Protein AF-A0A914NJ10-F1 (afdb_monomer_lite)

Radius of gyration: 33.94 Å; chains: 1; bounding box: 68×75×111 Å

Structure (mmCIF, N/CA/C/O backbone):
data_AF-A0A914NJ10-F1
#
_entry.id   AF-A0A914NJ10-F1
#
loop_
_atom_site.group_PDB
_atom_site.id
_atom_site.type_symbol
_atom_site.label_atom_id
_atom_site.label_alt_id
_atom_site.label_comp_id
_atom_site.label_asym_id
_atom_site.label_entity_id
_atom_site.label_seq_id
_atom_site.pdbx_PDB_ins_code
_atom_site.Cartn_x
_atom_site.Cartn_y
_atom_site.Cartn_z
_atom_site.occupancy
_atom_site.B_iso_or_equiv
_atom_site.auth_seq_id
_atom_site.auth_comp_id
_atom_site.auth_asym_id
_atom_site.auth_atom_id
_atom_site.pdbx_PDB_model_num
ATOM 1 N N . MET A 1 1 ? -4.722 -53.231 65.448 1.00 30.89 1 MET A N 1
ATOM 2 C CA . MET A 1 1 ? -5.048 -52.216 66.480 1.00 30.89 1 MET A CA 1
ATOM 3 C C . MET A 1 1 ? -5.838 -51.086 65.817 1.00 30.89 1 MET A C 1
ATOM 5 O O . MET A 1 1 ? -5.733 -50.969 64.605 1.00 30.89 1 MET A O 1
ATOM 9 N N . PRO A 1 2 ? -6.733 -50.407 66.547 1.00 35.34 2 PRO A N 1
ATOM 10 C CA . PRO A 1 2 ? -8.176 -50.427 66.296 1.00 35.34 2 PRO A CA 1
ATOM 11 C C . PRO A 1 2 ? -8.721 -49.365 65.330 1.00 35.34 2 PRO A C 1
ATOM 13 O O . PRO A 1 2 ? -8.112 -48.339 65.055 1.00 35.34 2 PRO A O 1
ATOM 16 N N . CYS A 1 3 ? -9.932 -49.693 64.883 1.00 31.69 3 CYS A N 1
ATOM 17 C CA . CYS A 1 3 ? -10.974 -48.891 64.255 1.00 31.69 3 CYS A CA 1
ATOM 18 C C . CYS A 1 3 ? -11.274 -47.588 65.013 1.00 31.69 3 CYS A C 1
ATOM 20 O O . CYS A 1 3 ? -11.396 -47.650 66.231 1.00 31.69 3 CYS A O 1
ATOM 22 N N . PHE A 1 4 ? -11.518 -46.480 64.303 1.00 30.53 4 PHE A N 1
ATOM 23 C CA . PHE A 1 4 ? -12.521 -45.486 64.705 1.00 30.53 4 PHE A CA 1
ATOM 24 C C . PHE A 1 4 ? -13.137 -44.812 63.474 1.00 30.53 4 PHE A C 1
ATOM 26 O O . PHE A 1 4 ? -12.499 -44.051 62.752 1.00 30.53 4 PHE A O 1
ATOM 33 N N . ILE A 1 5 ? -14.412 -45.130 63.267 1.00 34.47 5 ILE A N 1
ATOM 34 C CA . ILE A 1 5 ? -15.397 -44.355 62.516 1.00 34.47 5 ILE A CA 1
ATOM 35 C C . ILE A 1 5 ? -15.787 -43.165 63.398 1.00 34.47 5 ILE A C 1
ATOM 37 O O . ILE A 1 5 ? -16.077 -43.382 64.573 1.00 34.47 5 ILE A O 1
ATOM 41 N N . TYR A 1 6 ? -15.887 -41.955 62.842 1.00 29.06 6 TYR A N 1
ATOM 42 C CA . TYR A 1 6 ? -16.732 -40.919 63.437 1.00 29.06 6 TYR A CA 1
ATOM 43 C C . TYR A 1 6 ? -17.591 -40.202 62.399 1.00 29.06 6 TYR A C 1
ATOM 45 O O . TYR A 1 6 ? -17.193 -39.950 61.264 1.00 29.06 6 TYR A O 1
ATOM 53 N N . PHE A 1 7 ? -18.817 -39.973 62.853 1.00 29.80 7 PHE A N 1
ATOM 54 C CA . PHE A 1 7 ? -20.007 -39.544 62.146 1.00 29.80 7 PHE A CA 1
ATOM 55 C C . PHE A 1 7 ? -20.020 -38.046 61.804 1.00 29.80 7 PHE A C 1
ATOM 57 O O . PHE A 1 7 ? -19.473 -37.206 62.512 1.00 29.80 7 PHE A O 1
ATOM 64 N N . ILE A 1 8 ? -20.761 -37.769 60.732 1.00 36.31 8 ILE A N 1
ATOM 65 C CA . ILE A 1 8 ? -21.326 -36.499 60.252 1.00 36.31 8 ILE A CA 1
ATOM 66 C C . ILE A 1 8 ? -21.968 -35.690 61.389 1.00 36.31 8 ILE A C 1
ATOM 68 O O . ILE A 1 8 ? -22.653 -36.297 62.203 1.00 36.31 8 ILE A O 1
ATOM 72 N N . HIS A 1 9 ? -21.900 -34.351 61.349 1.00 28.25 9 HIS A N 1
ATOM 73 C CA . HIS A 1 9 ? -23.002 -33.468 61.776 1.00 28.25 9 HIS A CA 1
ATOM 74 C C . HIS A 1 9 ? -23.087 -32.242 60.850 1.00 28.25 9 HIS A C 1
ATOM 76 O O . HIS A 1 9 ? -22.212 -31.379 60.848 1.00 28.25 9 HIS A O 1
ATOM 82 N N . PHE A 1 10 ? -24.161 -32.179 60.059 1.00 30.25 10 PHE A N 1
ATOM 83 C CA . PHE A 1 10 ? -24.642 -30.946 59.443 1.00 30.25 10 PHE A CA 1
ATOM 84 C C . PHE A 1 10 ? -25.296 -30.102 60.536 1.00 30.25 10 PHE A C 1
ATOM 86 O O . PHE A 1 10 ? -26.247 -30.554 61.171 1.00 30.25 10 PHE A O 1
ATOM 93 N N . LEU A 1 11 ? -24.822 -28.874 60.730 1.00 31.69 11 LEU A N 1
ATOM 94 C CA . LEU A 1 11 ? -25.575 -27.859 61.457 1.00 31.69 11 LEU A CA 1
ATOM 95 C C . LEU A 1 11 ? -26.261 -26.957 60.436 1.00 31.69 11 LEU A C 1
ATOM 97 O O . LEU A 1 11 ? -25.661 -26.059 59.853 1.00 31.69 11 LEU A O 1
ATOM 101 N N . ILE A 1 12 ? -27.538 -27.256 60.216 1.00 33.56 12 ILE A N 1
ATOM 102 C CA . ILE A 1 12 ? -28.516 -26.316 59.682 1.00 33.56 12 ILE A CA 1
ATOM 103 C C . ILE A 1 12 ? -28.823 -25.350 60.827 1.00 33.56 12 ILE A C 1
ATOM 105 O O . ILE A 1 12 ? -29.326 -25.782 61.863 1.00 33.56 12 ILE A O 1
ATOM 109 N N . PHE A 1 13 ? -28.547 -24.060 60.639 1.00 32.53 13 PHE A N 1
ATOM 110 C CA . PHE A 1 13 ? -29.174 -23.017 61.445 1.00 32.53 13 PHE A CA 1
ATOM 111 C C . PHE A 1 13 ? -30.137 -22.198 60.581 1.00 32.53 13 PHE A C 1
ATOM 113 O O . PHE A 1 13 ? -29.836 -21.934 59.414 1.00 32.53 13 PHE A O 1
ATOM 120 N N . PRO A 1 14 ? -31.319 -21.863 61.125 1.00 35.25 14 PRO A N 1
ATOM 121 C CA . PRO A 1 14 ? -32.436 -21.351 60.361 1.00 35.25 14 PRO A CA 1
ATOM 122 C C . PRO A 1 14 ? -32.301 -19.855 60.080 1.00 35.25 14 PRO A C 1
ATOM 124 O O . PRO A 1 14 ? -31.674 -19.098 60.818 1.00 35.25 14 PRO A O 1
ATOM 127 N N . SER A 1 15 ? -32.964 -19.460 58.999 1.00 37.03 15 SER A N 1
ATOM 128 C CA . SER A 1 15 ? -33.291 -18.094 58.611 1.00 37.03 15 SER A CA 1
ATOM 129 C C . SER A 1 15 ? -33.773 -17.242 59.789 1.00 37.03 15 SER A C 1
ATOM 131 O O . SER A 1 15 ? -34.798 -17.551 60.400 1.00 37.03 15 SER A O 1
ATOM 133 N N . LEU A 1 16 ? -33.090 -16.126 60.028 1.00 34.91 16 LEU A N 1
ATOM 134 C CA . LEU A 1 16 ? -33.608 -14.996 60.791 1.00 34.91 16 LEU A CA 1
ATOM 135 C C . LEU A 1 16 ? -33.743 -13.812 59.838 1.00 34.91 16 LEU A C 1
ATOM 137 O O . LEU A 1 16 ? -32.762 -13.246 59.362 1.00 34.91 16 LEU A O 1
ATOM 141 N N . SER A 1 17 ? -34.998 -13.498 59.533 1.00 36.09 17 SER A N 1
ATOM 142 C CA . SER A 1 17 ? -35.417 -12.251 58.917 1.00 36.09 17 SER A CA 1
ATOM 143 C C . SER A 1 17 ? -35.135 -11.099 59.876 1.00 36.09 17 SER A C 1
ATOM 145 O O . SER A 1 17 ? -35.662 -11.086 60.990 1.00 36.09 17 SER A O 1
ATOM 147 N N . TYR A 1 18 ? -34.368 -10.117 59.424 1.00 33.78 18 TYR A N 1
ATOM 148 C CA . TYR A 1 18 ? -34.355 -8.787 60.012 1.00 33.78 18 TYR A CA 1
ATOM 149 C C . TYR A 1 18 ? -34.425 -7.799 58.852 1.00 33.78 18 TYR A C 1
ATOM 151 O O . TYR A 1 18 ? -33.479 -7.662 58.079 1.00 33.78 18 TYR A O 1
ATOM 159 N N . ALA A 1 19 ? -35.602 -7.211 58.669 1.00 38.19 19 ALA A N 1
ATOM 160 C CA . ALA A 1 19 ? -35.750 -6.000 57.890 1.00 38.19 19 ALA A CA 1
ATOM 161 C C . ALA A 1 19 ? -35.601 -4.849 58.881 1.00 38.19 19 ALA A C 1
ATOM 163 O O . ALA A 1 19 ? -36.382 -4.774 59.822 1.00 38.19 19 ALA A O 1
ATOM 164 N N . ASP A 1 20 ? -34.610 -3.993 58.665 1.00 35.19 20 ASP A N 1
ATOM 165 C CA . ASP A 1 20 ? -34.704 -2.596 59.064 1.00 35.19 20 ASP A CA 1
ATOM 166 C C . ASP A 1 20 ? -33.890 -1.750 58.092 1.00 35.19 20 ASP A C 1
ATOM 168 O O . ASP A 1 20 ? -32.807 -2.121 57.632 1.00 35.19 20 ASP A O 1
ATOM 172 N N . GLU A 1 21 ? -34.518 -0.644 57.728 1.00 49.66 21 GLU A N 1
ATOM 173 C CA . GLU A 1 21 ? -34.043 0.409 56.856 1.00 49.66 21 GLU A CA 1
ATOM 174 C C . GLU A 1 21 ? -32.733 0.996 57.386 1.00 49.66 21 GLU A C 1
ATOM 176 O O . GLU A 1 21 ? -32.711 1.467 58.508 1.00 49.66 21 GLU A O 1
ATOM 181 N N . GLU A 1 22 ? -31.666 0.984 56.584 1.00 43.88 22 GLU A N 1
ATOM 182 C CA . GLU A 1 22 ? -30.647 2.042 56.456 1.00 43.88 22 GLU A CA 1
ATOM 183 C C . GLU A 1 22 ? -29.617 1.567 55.418 1.00 43.88 22 GLU A C 1
ATOM 185 O O . GLU A 1 22 ? -28.781 0.699 55.663 1.00 43.88 22 GLU A O 1
ATOM 190 N N . GLY A 1 23 ? -29.698 2.099 54.198 1.00 38.56 23 GLY A N 1
ATOM 191 C CA . GLY A 1 23 ? -28.784 1.701 53.125 1.00 38.56 23 GLY A CA 1
ATOM 192 C C . GLY A 1 23 ? -28.956 2.481 51.831 1.00 38.56 23 GLY A C 1
ATOM 193 O O . GLY A 1 23 ? -28.669 1.975 50.750 1.00 38.56 23 GLY A O 1
ATOM 194 N N . LEU A 1 24 ? -29.424 3.726 51.917 1.00 36.84 24 LEU A N 1
ATOM 195 C CA . LEU A 1 24 ? -29.560 4.638 50.783 1.00 36.84 24 LEU A CA 1
ATOM 196 C C . LEU A 1 24 ? -28.197 5.248 50.399 1.00 36.84 24 LEU A C 1
ATOM 198 O O . LEU A 1 24 ? -28.097 6.447 50.203 1.00 36.84 24 LEU A O 1
ATOM 202 N N . LEU A 1 25 ? -27.133 4.437 50.331 1.00 39.34 25 LEU A N 1
ATOM 203 C CA . LEU A 1 25 ? -25.763 4.856 49.995 1.00 39.34 25 LEU A CA 1
ATOM 204 C C . LEU A 1 25 ? -24.921 3.675 49.457 1.00 39.34 25 LEU A C 1
ATOM 206 O O . LEU A 1 25 ? -23.799 3.442 49.876 1.00 39.34 25 LEU A O 1
ATOM 210 N N . THR A 1 26 ? -25.445 2.904 48.503 1.00 37.22 26 THR A N 1
ATOM 211 C CA . THR A 1 26 ? -24.628 2.045 47.607 1.00 37.22 26 THR A CA 1
ATOM 212 C C . THR A 1 26 ? -25.328 1.870 46.255 1.00 37.22 26 THR A C 1
ATOM 214 O O . THR A 1 26 ? -25.521 0.780 45.733 1.00 37.22 26 THR A O 1
ATOM 217 N N . ARG A 1 27 ? -25.720 2.993 45.643 1.00 38.97 27 ARG A N 1
ATOM 218 C CA . ARG A 1 27 ? -26.084 3.064 44.217 1.00 38.97 27 ARG A CA 1
ATOM 219 C C . ARG A 1 27 ? -24.981 3.755 43.408 1.00 38.97 27 ARG A C 1
ATOM 221 O O . ARG A 1 27 ? -25.258 4.545 42.516 1.00 38.97 27 ARG A O 1
ATOM 228 N N . GLN A 1 28 ? -23.720 3.485 43.740 1.00 36.34 28 GLN A N 1
ATOM 229 C CA . GLN A 1 28 ? -22.591 3.859 42.893 1.00 36.34 28 GLN A CA 1
ATOM 230 C C . GLN A 1 28 ? -22.060 2.616 42.174 1.00 36.34 28 GLN A C 1
ATOM 232 O O . GLN A 1 28 ? -21.401 1.767 42.758 1.00 36.34 28 GLN A O 1
ATOM 237 N N . ASN A 1 29 ? -22.378 2.554 40.879 1.00 42.56 29 ASN A N 1
ATOM 238 C CA . ASN A 1 29 ? -21.536 1.988 39.825 1.00 42.56 29 ASN A CA 1
ATOM 239 C C . ASN A 1 29 ? -21.103 0.517 39.930 1.00 42.56 29 ASN A C 1
ATOM 241 O O . ASN A 1 29 ? -19.962 0.191 39.634 1.00 42.56 29 ASN A O 1
ATOM 245 N N . TYR A 1 30 ? -22.047 -0.393 40.155 1.00 41.91 30 TYR A N 1
ATOM 246 C CA . TYR A 1 30 ? -22.036 -1.637 39.378 1.00 41.91 30 TYR A CA 1
ATOM 247 C C . TYR A 1 30 ? -22.939 -1.436 38.156 1.00 41.91 30 TYR A C 1
ATOM 249 O O . TYR A 1 30 ? -24.004 -2.037 38.030 1.00 41.91 30 TYR A O 1
ATOM 257 N N . GLN A 1 31 ? -22.535 -0.546 37.239 1.00 47.78 31 GLN A N 1
ATOM 258 C CA . GLN A 1 31 ? -22.905 -0.776 35.846 1.00 47.78 31 GLN A CA 1
ATOM 259 C C . GLN A 1 31 ? -22.221 -2.095 35.504 1.00 47.78 31 GLN A C 1
ATOM 261 O O . GLN A 1 31 ? -21.006 -2.137 35.349 1.00 47.78 31 GLN A O 1
ATOM 266 N N . THR A 1 32 ? -22.980 -3.188 35.465 1.00 48.84 32 THR A N 1
ATOM 267 C CA . THR A 1 32 ? -22.589 -4.371 34.701 1.00 48.84 32 THR A CA 1
ATOM 268 C C . THR A 1 32 ? -22.143 -3.862 33.339 1.00 48.84 32 THR A C 1
ATOM 270 O O . THR A 1 32 ? -22.994 -3.420 32.563 1.00 48.84 32 THR A O 1
ATOM 273 N N . GLU A 1 33 ? -20.829 -3.817 33.101 1.00 62.03 33 GLU A N 1
ATOM 274 C CA . GLU A 1 33 ? -20.250 -3.460 31.810 1.00 62.03 33 GLU A CA 1
ATOM 275 C C . GLU A 1 33 ? -20.902 -4.376 30.781 1.00 62.03 33 GLU A C 1
ATOM 277 O O . GLU A 1 33 ? -20.654 -5.586 30.749 1.00 62.03 33 GLU A O 1
ATOM 282 N N . ARG A 1 34 ? -21.850 -3.811 30.027 1.00 80.75 34 ARG A N 1
ATOM 283 C CA . ARG A 1 34 ? -22.609 -4.557 29.030 1.00 80.75 34 ARG A CA 1
ATOM 284 C C . ARG A 1 34 ? -21.617 -5.053 27.989 1.00 80.75 34 ARG A C 1
ATOM 286 O O . ARG A 1 34 ? -20.732 -4.299 27.576 1.00 80.75 34 ARG A O 1
ATOM 293 N N . VAL A 1 35 ? -21.761 -6.323 27.618 1.00 89.81 35 VAL A N 1
ATOM 294 C CA . VAL A 1 35 ? -20.955 -6.945 26.564 1.00 89.81 35 VAL A CA 1
ATOM 295 C C . VAL A 1 35 ? -21.137 -6.132 25.291 1.00 89.81 35 VAL A C 1
ATOM 297 O O . VAL A 1 35 ? -22.255 -5.715 24.987 1.00 89.81 35 VAL A O 1
ATOM 300 N N . CYS A 1 36 ? -20.027 -5.862 24.610 1.00 93.62 36 CYS A N 1
ATOM 301 C CA . CYS A 1 36 ? -20.070 -5.142 23.356 1.00 93.62 36 CYS A CA 1
ATOM 302 C C . CYS A 1 36 ? -20.286 -6.117 22.206 1.00 93.62 36 CYS A C 1
ATOM 304 O O . CYS A 1 36 ? -19.653 -7.173 22.174 1.00 93.62 36 CYS A O 1
ATOM 306 N N . HIS A 1 37 ? -21.129 -5.722 21.265 1.00 93.88 37 HIS A N 1
ATOM 307 C CA . HIS A 1 37 ? -21.388 -6.426 20.021 1.00 93.88 37 HIS A CA 1
ATOM 308 C C . HIS A 1 37 ? -20.992 -5.539 18.847 1.00 93.88 37 HIS A C 1
ATOM 310 O O . HIS A 1 37 ? -21.192 -4.325 18.875 1.00 93.88 37 HIS A O 1
ATOM 316 N N . PHE A 1 38 ? -20.404 -6.155 17.829 1.00 94.69 38 PHE A N 1
ATOM 317 C CA . PHE A 1 38 ? -19.956 -5.498 16.604 1.00 94.69 38 PHE A CA 1
ATOM 318 C C . PHE A 1 38 ? -20.675 -6.196 15.445 1.00 94.69 38 PHE A C 1
ATOM 320 O O . PHE A 1 38 ? -20.114 -7.149 14.893 1.00 94.69 38 PHE A O 1
ATOM 327 N N . PRO A 1 39 ? -21.921 -5.790 15.131 1.00 92.25 39 PRO A N 1
ATOM 328 C CA . PRO A 1 39 ? -22.836 -6.555 14.286 1.00 92.25 39 PRO A CA 1
ATOM 329 C C . PRO A 1 39 ? -22.224 -6.964 12.947 1.00 92.25 39 PRO A C 1
ATOM 331 O O . PRO A 1 39 ? -22.279 -8.133 12.575 1.00 92.25 39 PRO A O 1
ATOM 334 N N . GLU A 1 40 ? -21.549 -6.039 12.258 1.00 90.75 40 GLU A N 1
ATOM 335 C CA . GLU A 1 40 ? -20.965 -6.351 10.951 1.00 90.75 40 GLU A CA 1
ATOM 336 C C . GLU A 1 40 ? -19.769 -7.321 11.052 1.00 90.75 40 GLU A C 1
ATOM 338 O O . GLU A 1 40 ? -19.532 -8.107 10.134 1.00 90.75 40 GLU A O 1
ATOM 343 N N . SER A 1 41 ? -19.048 -7.331 12.181 1.00 89.62 41 SER A N 1
ATOM 344 C CA . SER A 1 41 ? -17.929 -8.261 12.407 1.00 89.62 41 SER A CA 1
ATOM 345 C C . SER A 1 41 ? -18.376 -9.687 12.746 1.00 89.62 41 SER A C 1
ATOM 347 O O . SER A 1 41 ? -17.627 -10.637 12.509 1.00 89.62 41 SER A O 1
ATOM 349 N N . GLU A 1 42 ? -19.585 -9.838 13.305 1.00 86.38 42 GLU A N 1
ATOM 350 C CA . GLU A 1 42 ? -20.177 -11.140 13.630 1.00 86.38 42 GLU A CA 1
ATOM 351 C C . GLU A 1 42 ? -20.599 -11.886 12.356 1.00 86.38 42 GLU A C 1
ATOM 353 O O . GLU A 1 42 ? -20.486 -13.110 12.294 1.00 86.38 42 GLU A O 1
ATOM 358 N N . GLU A 1 43 ? -21.018 -11.155 11.317 1.00 88.06 43 GLU A N 1
ATOM 359 C CA . GLU A 1 43 ? -21.280 -11.726 9.993 1.00 88.06 43 GLU A CA 1
ATOM 360 C C . GLU A 1 43 ? -19.982 -12.082 9.262 1.00 88.06 43 GLU A C 1
ATOM 362 O O . GLU A 1 43 ? -19.865 -13.152 8.654 1.00 88.06 43 GLU A O 1
ATOM 367 N N . ARG A 1 44 ? -18.991 -11.182 9.310 1.00 87.06 44 ARG A N 1
ATOM 368 C CA . ARG A 1 44 ? -17.692 -11.380 8.670 1.00 87.06 44 ARG A CA 1
ATOM 369 C C . ARG A 1 44 ? -16.595 -10.597 9.397 1.00 87.06 44 ARG A C 1
ATOM 371 O O . ARG A 1 44 ? -16.713 -9.382 9.519 1.00 87.06 44 ARG A O 1
ATOM 378 N N . PRO A 1 45 ? -15.457 -11.229 9.745 1.00 88.00 45 PRO A N 1
ATOM 379 C CA . PRO A 1 45 ? -14.316 -10.508 10.298 1.00 88.00 45 PRO A CA 1
ATOM 380 C C . PRO A 1 45 ? -13.879 -9.360 9.384 1.00 88.00 45 PRO A C 1
ATOM 382 O O . PRO A 1 45 ? -13.738 -9.551 8.170 1.00 88.00 45 PRO A O 1
ATOM 385 N N . PHE A 1 46 ? -13.616 -8.185 9.959 1.00 92.88 46 PHE A N 1
ATOM 386 C CA . PHE A 1 46 ? -13.111 -7.067 9.173 1.00 92.88 46 PHE A CA 1
ATOM 387 C C . PHE A 1 46 ? -11.707 -7.387 8.660 1.00 92.88 46 PHE A C 1
ATOM 389 O O . PHE A 1 46 ? -10.768 -7.609 9.432 1.00 92.88 46 PHE A O 1
ATOM 396 N N . PHE A 1 47 ? -11.577 -7.396 7.338 1.00 94.31 47 PHE A N 1
ATOM 397 C CA . PHE A 1 47 ? -10.317 -7.553 6.632 1.00 94.31 47 PHE A CA 1
ATOM 398 C C . PHE A 1 47 ? -10.277 -6.539 5.494 1.00 94.31 47 PHE A C 1
ATOM 400 O O . PHE A 1 47 ? -11.138 -6.586 4.612 1.00 94.31 47 PHE A O 1
ATOM 407 N N . ILE A 1 48 ? -9.306 -5.629 5.522 1.00 92.88 48 ILE A N 1
ATOM 408 C CA . ILE A 1 48 ? -9.179 -4.557 4.528 1.00 92.88 48 ILE A CA 1
ATOM 409 C C . ILE A 1 48 ? -7.766 -4.508 3.957 1.00 92.88 48 ILE A C 1
ATOM 411 O O . ILE A 1 48 ? -6.792 -4.698 4.686 1.00 92.88 48 ILE A O 1
ATOM 415 N N . ASP A 1 49 ? -7.673 -4.192 2.670 1.00 92.25 49 ASP A N 1
ATOM 416 C CA . ASP A 1 49 ? -6.415 -3.919 1.982 1.00 92.25 49 ASP A CA 1
ATOM 417 C C . ASP A 1 49 ? -6.258 -2.416 1.808 1.00 92.25 49 ASP A C 1
ATOM 419 O O . ASP A 1 49 ? -7.175 -1.750 1.321 1.00 92.25 49 ASP A O 1
ATOM 423 N N . ILE A 1 50 ? -5.095 -1.884 2.176 1.00 91.00 50 ILE A N 1
ATOM 424 C CA . ILE A 1 50 ? -4.787 -0.467 1.994 1.00 91.00 50 ILE A CA 1
ATOM 425 C C . ILE A 1 50 ? -3.358 -0.265 1.485 1.00 91.00 50 ILE A C 1
ATOM 427 O O . ILE A 1 50 ? -2.454 -1.033 1.835 1.00 91.00 50 ILE A O 1
ATOM 431 N N . PRO A 1 51 ? -3.125 0.773 0.664 1.00 87.75 51 PRO A N 1
ATOM 432 C CA . PRO A 1 51 ? -1.777 1.130 0.256 1.00 87.75 51 PRO A CA 1
ATOM 433 C C . PRO A 1 51 ? -0.978 1.662 1.450 1.00 87.75 51 PRO A C 1
ATOM 435 O O . PRO A 1 51 ? -1.519 2.332 2.328 1.00 87.75 51 PRO A O 1
ATOM 438 N N . SER A 1 52 ? 0.326 1.390 1.455 1.00 86.75 52 SER A N 1
ATOM 439 C CA . SER A 1 52 ? 1.306 2.022 2.341 1.00 86.75 52 SER A CA 1
ATOM 440 C C . SER A 1 52 ? 1.223 3.542 2.212 1.00 86.75 52 SER A C 1
ATOM 442 O O . SER A 1 52 ? 1.198 4.061 1.105 1.00 86.75 52 SER A O 1
ATOM 444 N N . GLY A 1 53 ? 1.181 4.268 3.326 1.00 85.25 53 GLY A N 1
ATOM 445 C CA . GLY A 1 53 ? 1.108 5.729 3.333 1.00 85.25 53 GLY A CA 1
ATOM 446 C C . GLY A 1 53 ? -0.188 6.310 2.770 1.00 85.25 53 GLY A C 1
ATOM 447 O O . GLY A 1 53 ? -0.103 7.208 1.929 1.00 85.25 53 GLY A O 1
ATOM 448 N N . PRO A 1 54 ? -1.374 5.860 3.228 1.00 86.56 54 PRO A N 1
ATOM 449 C CA . PRO A 1 54 ? -2.619 6.503 2.837 1.00 86.56 54 PRO A CA 1
ATOM 450 C C . PRO A 1 54 ? -2.606 7.975 3.285 1.00 86.56 54 PRO A C 1
ATOM 452 O O . PRO A 1 54 ? -1.931 8.308 4.270 1.00 86.56 54 PRO A O 1
ATOM 455 N N . PRO A 1 55 ? -3.364 8.868 2.621 1.00 84.62 55 PRO A N 1
ATOM 456 C CA . PRO A 1 55 ? -3.503 10.246 3.072 1.00 84.62 55 PRO A CA 1
ATOM 457 C C . PRO A 1 55 ? -3.878 10.319 4.562 1.00 84.62 55 PRO A C 1
ATOM 459 O O . PRO A 1 55 ? -4.611 9.446 5.051 1.00 84.62 55 PRO A O 1
ATOM 462 N N . PRO A 1 56 ? -3.417 11.340 5.301 1.00 84.44 56 PRO A N 1
ATOM 463 C CA . PRO A 1 56 ? -3.838 11.553 6.680 1.00 84.44 56 PRO A CA 1
ATOM 464 C C . PRO A 1 56 ? -5.360 11.576 6.802 1.00 84.44 56 PRO A C 1
ATOM 466 O O . PRO A 1 56 ? -6.037 12.132 5.936 1.00 84.44 56 PRO A O 1
ATOM 469 N N . ARG A 1 57 ? -5.896 11.009 7.890 1.00 86.44 57 ARG A N 1
ATOM 470 C CA . ARG A 1 57 ? -7.344 10.962 8.167 1.00 86.44 57 ARG A CA 1
ATOM 471 C C . ARG A 1 57 ? -8.149 10.158 7.139 1.00 86.44 57 ARG A C 1
ATOM 473 O O . ARG A 1 57 ? -9.363 10.330 7.049 1.00 86.44 57 ARG A O 1
ATOM 480 N N . SER A 1 58 ? -7.509 9.251 6.400 1.00 89.81 58 SER A N 1
ATOM 481 C CA . SER A 1 58 ? -8.228 8.300 5.549 1.00 89.81 58 SER A CA 1
ATOM 482 C C . SER A 1 58 ? -9.063 7.368 6.419 1.00 89.81 58 SER A C 1
ATOM 484 O O . SER A 1 58 ? -8.530 6.740 7.334 1.00 89.81 58 SER A O 1
ATOM 486 N N . ILE A 1 59 ? -10.362 7.275 6.136 1.00 92.50 59 ILE A N 1
ATOM 487 C CA . ILE A 1 59 ? -11.272 6.356 6.826 1.00 92.50 59 ILE A CA 1
ATOM 488 C C . ILE A 1 59 ? -10.958 4.936 6.351 1.00 92.50 59 ILE A C 1
ATOM 490 O O . ILE A 1 59 ? -11.047 4.642 5.162 1.00 92.50 59 ILE A O 1
ATOM 494 N N . LEU A 1 60 ? -10.573 4.073 7.286 1.00 92.50 60 LEU A N 1
ATOM 495 C CA . LEU A 1 60 ? -10.231 2.672 7.039 1.00 92.50 60 LEU A CA 1
ATOM 496 C C . LEU A 1 60 ? -11.407 1.741 7.349 1.00 92.50 60 LEU A C 1
ATOM 498 O O . LEU A 1 60 ? -11.575 0.714 6.700 1.00 92.50 60 LEU A O 1
ATOM 502 N N . LEU A 1 61 ? -12.211 2.102 8.349 1.00 94.31 61 LEU A N 1
ATOM 503 C CA . LEU A 1 61 ? -13.407 1.373 8.756 1.00 94.31 61 LEU A CA 1
ATOM 504 C C . LEU A 1 61 ? -14.464 2.366 9.241 1.00 94.31 61 LEU A C 1
ATOM 506 O O . LEU A 1 61 ? -14.141 3.291 9.986 1.00 94.31 61 LEU A O 1
ATOM 510 N N . ASP A 1 62 ? -15.710 2.137 8.841 1.00 95.12 62 ASP A N 1
ATOM 511 C CA . ASP A 1 62 ? -16.905 2.829 9.324 1.00 95.12 62 ASP A CA 1
ATOM 512 C C . ASP A 1 62 ? -17.952 1.765 9.661 1.00 95.12 62 ASP A C 1
ATOM 514 O O . ASP A 1 62 ? -18.350 1.001 8.784 1.00 95.12 62 ASP A O 1
ATOM 518 N N . THR A 1 63 ? -18.310 1.646 10.939 1.00 94.81 63 THR A N 1
ATOM 519 C CA . THR A 1 63 ? -19.137 0.540 11.443 1.00 94.81 63 THR A CA 1
ATOM 520 C C . THR A 1 63 ? -19.795 0.923 12.770 1.00 94.81 63 THR A C 1
ATOM 522 O O . THR A 1 63 ? -19.553 2.016 13.296 1.00 94.81 63 THR A O 1
ATOM 525 N N . VAL A 1 64 ? -20.630 0.049 13.341 1.00 95.75 64 VAL A N 1
ATOM 526 C CA . VAL A 1 64 ? -21.311 0.310 14.618 1.00 95.75 64 VAL A CA 1
ATOM 527 C C . VAL A 1 64 ? -20.857 -0.618 15.748 1.00 95.75 64 VAL A C 1
ATOM 529 O O . VAL A 1 64 ? -20.370 -1.726 15.535 1.00 95.75 64 VAL A O 1
ATOM 532 N N . VAL A 1 65 ? -21.013 -0.145 16.985 1.00 95.44 65 VAL A N 1
ATOM 533 C CA . VAL A 1 65 ? -20.876 -0.940 18.208 1.00 95.44 65 VAL A CA 1
ATOM 534 C C . VAL A 1 65 ? -22.149 -0.831 19.040 1.00 95.44 65 VAL A C 1
ATOM 536 O O . VAL A 1 65 ? -22.703 0.256 19.227 1.00 95.44 65 VAL A O 1
ATOM 539 N N . GLU A 1 66 ? -22.588 -1.960 19.582 1.00 94.62 66 GLU A N 1
ATOM 540 C CA . GLU A 1 66 ? -23.686 -2.039 20.536 1.00 94.62 66 GLU A CA 1
ATOM 541 C C . GLU A 1 66 ? -23.159 -2.416 21.929 1.00 94.62 66 GLU A C 1
ATOM 543 O O . GLU A 1 66 ? -22.294 -3.281 22.038 1.00 94.62 66 GLU A O 1
ATOM 548 N N . PRO A 1 67 ? -23.665 -1.810 23.016 1.00 94.06 67 PRO A N 1
ATOM 549 C CA . PRO A 1 67 ? -24.637 -0.721 23.016 1.00 94.06 67 PRO A CA 1
ATOM 550 C C . PRO A 1 67 ? -24.005 0.616 22.560 1.00 94.06 67 PRO A C 1
ATOM 552 O O . PRO A 1 67 ? -22.793 0.806 22.688 1.00 94.06 67 PRO A O 1
ATOM 555 N N . PRO A 1 68 ? -24.803 1.579 22.059 1.00 93.81 68 PRO A N 1
ATOM 556 C CA . PRO A 1 68 ? -24.283 2.811 21.461 1.00 93.81 68 PRO A CA 1
ATOM 557 C C . PRO A 1 68 ? -23.563 3.727 22.455 1.00 93.81 68 PRO A C 1
ATOM 559 O O . PRO A 1 68 ? -22.801 4.602 22.052 1.00 93.81 68 PRO A O 1
ATOM 562 N N . ASP A 1 69 ? -23.751 3.536 23.760 1.00 92.62 69 ASP A N 1
ATOM 563 C CA . ASP A 1 69 ? -23.066 4.245 24.840 1.00 92.62 69 ASP A CA 1
ATOM 564 C C . ASP A 1 69 ? -21.744 3.580 25.271 1.00 92.62 69 ASP A C 1
ATOM 566 O O . ASP A 1 69 ? -21.047 4.118 26.130 1.00 92.62 69 ASP A O 1
ATOM 570 N N . ALA A 1 70 ? -21.335 2.473 24.638 1.00 93.62 70 ALA A N 1
ATOM 571 C CA . ALA A 1 70 ? -20.117 1.752 24.997 1.00 93.62 70 ALA A CA 1
ATOM 572 C C . ALA A 1 70 ? -18.849 2.623 24.923 1.00 93.62 70 ALA A C 1
ATOM 574 O O . ALA A 1 70 ? -18.673 3.432 24.009 1.00 93.62 70 ALA A O 1
ATOM 575 N N . LYS A 1 71 ? -17.932 2.461 25.877 1.00 94.25 71 LYS A N 1
ATOM 576 C CA . LYS A 1 71 ? -16.623 3.129 25.855 1.00 94.25 71 LYS A CA 1
ATOM 577 C C . LYS A 1 71 ? -15.685 2.335 24.962 1.00 94.25 71 LYS A C 1
ATOM 579 O O . LYS A 1 71 ? -15.402 1.188 25.295 1.00 94.25 71 LYS A O 1
ATOM 584 N N . LEU A 1 72 ? -15.227 2.940 23.868 1.00 94.50 72 LEU A N 1
ATOM 585 C CA . LEU A 1 72 ? -14.409 2.289 22.849 1.00 94.50 72 LEU A CA 1
ATOM 586 C C . LEU A 1 72 ? -13.073 3.018 22.686 1.00 94.50 72 LEU A C 1
ATOM 588 O O . LEU A 1 72 ? -13.051 4.235 22.521 1.00 94.50 72 LEU A O 1
ATOM 592 N N . GLU A 1 73 ? -11.978 2.269 22.706 1.00 94.25 73 GLU A N 1
ATOM 593 C CA . GLU A 1 73 ? -10.627 2.770 22.443 1.00 94.25 73 GLU A CA 1
ATOM 594 C C . GLU A 1 73 ? -9.771 1.684 21.782 1.00 94.25 73 GLU A C 1
ATOM 596 O O . GLU A 1 73 ? -10.042 0.487 21.916 1.00 94.25 73 GLU A O 1
ATOM 601 N N . ILE A 1 74 ? -8.720 2.085 21.066 1.00 93.88 74 ILE A N 1
ATOM 602 C CA . ILE A 1 74 ? -7.738 1.132 20.541 1.00 93.88 74 ILE A CA 1
ATOM 603 C C . ILE A 1 74 ? -6.906 0.633 21.722 1.00 93.88 74 ILE A C 1
ATOM 605 O O . ILE A 1 74 ? -6.285 1.416 22.433 1.00 93.88 74 ILE A O 1
ATOM 609 N N . ALA A 1 75 ? -6.907 -0.680 21.945 1.00 93.44 75 ALA A N 1
ATOM 610 C CA . ALA A 1 75 ? -6.142 -1.291 23.024 1.00 93.44 75 ALA A CA 1
ATOM 611 C C . ALA A 1 75 ? -4.732 -1.671 22.576 1.00 93.44 75 ALA A C 1
ATOM 613 O O . ALA A 1 75 ? -3.789 -1.581 23.359 1.00 93.44 75 ALA A O 1
ATOM 614 N N . ASN A 1 76 ? -4.613 -2.185 21.349 1.00 91.44 76 ASN A N 1
ATOM 615 C CA . ASN A 1 76 ? -3.344 -2.599 20.773 1.00 91.44 76 ASN A CA 1
ATOM 616 C C . ASN A 1 76 ? -3.443 -2.703 19.247 1.00 91.44 76 ASN A C 1
ATOM 618 O O . ASN A 1 76 ? -4.461 -3.148 18.715 1.00 91.44 76 ASN A O 1
ATOM 622 N N . VAL A 1 77 ? -2.347 -2.380 18.571 1.00 93.00 77 VAL A N 1
ATOM 623 C CA . VAL A 1 77 ? -2.119 -2.649 17.151 1.00 93.00 77 VAL A CA 1
ATOM 624 C C . VAL A 1 77 ? -0.845 -3.471 17.063 1.00 93.00 77 VAL A C 1
ATOM 626 O O . VAL A 1 77 ? 0.202 -3.001 17.489 1.00 93.00 77 VAL A O 1
ATOM 629 N N . ARG A 1 78 ? -0.921 -4.696 16.544 1.00 94.19 78 ARG A N 1
ATOM 630 C CA . ARG A 1 78 ? 0.251 -5.571 16.369 1.00 94.19 78 ARG A CA 1
ATOM 631 C C . ARG A 1 78 ? 0.532 -5.784 14.897 1.00 94.19 78 ARG A C 1
ATOM 633 O O . ARG A 1 78 ? -0.410 -5.916 14.129 1.00 94.19 78 ARG A O 1
ATOM 640 N N . SER A 1 79 ? 1.799 -5.900 14.527 1.00 94.88 79 SER A N 1
ATOM 641 C CA . SER A 1 79 ? 2.210 -6.297 13.181 1.00 94.88 79 SER A CA 1
ATOM 642 C C . SER A 1 79 ? 2.822 -7.697 13.190 1.00 94.88 79 SER A C 1
ATOM 644 O O . SER A 1 79 ? 3.343 -8.153 14.208 1.00 94.88 79 SER A O 1
ATOM 646 N N . ASN A 1 80 ? 2.762 -8.385 12.051 1.00 94.44 80 ASN A N 1
ATOM 647 C CA . ASN A 1 80 ? 3.499 -9.625 11.823 1.00 94.44 80 ASN A CA 1
ATOM 648 C C . ASN A 1 80 ? 5.010 -9.416 11.598 1.00 94.44 80 ASN A C 1
ATOM 650 O O . ASN A 1 80 ? 5.775 -10.346 11.840 1.00 94.44 80 ASN A O 1
ATOM 654 N N . ASN A 1 81 ? 5.443 -8.250 11.107 1.00 90.62 81 ASN A N 1
ATOM 655 C CA . ASN A 1 81 ? 6.826 -8.022 10.663 1.00 90.62 81 ASN A CA 1
ATOM 656 C C . ASN A 1 81 ? 7.366 -6.593 10.883 1.00 90.62 81 ASN A C 1
ATOM 658 O O . ASN A 1 81 ? 8.495 -6.314 10.484 1.00 90.62 81 ASN A O 1
ATOM 662 N N . LEU A 1 82 ? 6.610 -5.705 11.535 1.00 90.00 82 LEU A N 1
ATOM 663 C CA . LEU A 1 82 ? 7.039 -4.351 11.905 1.00 90.00 82 LEU A CA 1
ATOM 664 C C . LEU A 1 82 ? 7.264 -4.231 13.415 1.00 90.00 82 LEU A C 1
ATOM 666 O O . LEU A 1 82 ? 6.620 -4.917 14.211 1.00 90.00 82 LEU A O 1
ATOM 670 N N . ALA A 1 83 ? 8.161 -3.327 13.808 1.00 86.75 83 ALA A N 1
ATOM 671 C CA . ALA A 1 83 ? 8.454 -3.058 15.210 1.00 86.75 83 ALA A CA 1
ATOM 672 C C . ALA A 1 83 ? 7.288 -2.317 15.892 1.00 86.75 83 ALA A C 1
ATOM 674 O O . ALA A 1 83 ? 6.682 -1.410 15.316 1.00 86.75 83 ALA A O 1
ATOM 675 N N . GLN A 1 84 ? 6.975 -2.689 17.135 1.00 83.38 84 GLN A N 1
ATOM 676 C CA . GLN A 1 84 ? 5.806 -2.176 17.858 1.00 83.38 84 GLN A CA 1
ATOM 677 C C . GLN A 1 84 ? 5.884 -0.659 18.096 1.00 83.38 84 GLN A C 1
ATOM 679 O O . GLN A 1 84 ? 4.867 0.034 18.057 1.00 83.38 84 GLN A O 1
ATOM 684 N N . GLU A 1 85 ? 7.095 -0.144 18.298 1.00 78.06 85 GLU A N 1
ATOM 685 C CA . GLU A 1 85 ? 7.391 1.272 18.522 1.00 78.06 85 GLU A CA 1
ATOM 686 C C . GLU A 1 85 ? 7.055 2.132 17.300 1.00 78.06 85 GLU A C 1
ATOM 688 O O . GLU A 1 85 ? 6.845 3.334 17.429 1.00 78.06 85 GLU A O 1
ATOM 693 N N . GLN A 1 86 ? 6.998 1.524 16.112 1.00 74.06 86 GLN A N 1
ATOM 694 C CA . GLN A 1 86 ? 6.690 2.226 14.871 1.00 74.06 86 GLN A CA 1
ATOM 695 C C . GLN A 1 86 ? 5.185 2.369 14.661 1.00 74.06 86 GLN A C 1
ATOM 697 O O . GLN A 1 86 ? 4.761 3.365 14.089 1.00 74.06 86 GLN A O 1
ATOM 702 N N . ILE A 1 87 ? 4.390 1.394 15.116 1.00 83.62 87 ILE A N 1
ATOM 703 C CA . ILE A 1 87 ? 2.993 1.226 14.683 1.00 83.62 87 ILE A CA 1
ATOM 704 C C . ILE A 1 87 ? 1.942 1.656 15.710 1.00 83.62 87 ILE A C 1
ATOM 706 O O . ILE A 1 87 ? 0.764 1.741 15.363 1.00 83.62 87 ILE A O 1
ATOM 710 N N . HIS A 1 88 ? 2.336 1.904 16.964 1.00 78.25 88 HIS A N 1
ATOM 711 C CA . HIS A 1 88 ? 1.403 2.174 18.067 1.00 78.25 88 HIS A CA 1
ATOM 712 C C . HIS A 1 88 ? 0.433 3.332 17.770 1.00 78.25 88 HIS A C 1
ATOM 714 O O . HIS A 1 88 ? -0.754 3.229 18.071 1.00 78.25 88 HIS A O 1
ATOM 720 N N . ASP A 1 89 ? 0.921 4.390 17.117 1.00 83.44 89 ASP A N 1
ATOM 721 C CA . ASP A 1 89 ? 0.162 5.629 16.895 1.00 83.44 89 ASP A CA 1
ATOM 722 C C . ASP A 1 89 ? -0.413 5.764 15.478 1.00 83.44 89 ASP A C 1
ATOM 724 O O . ASP A 1 89 ? -0.946 6.816 15.125 1.00 83.44 89 ASP A O 1
ATOM 728 N N . TRP A 1 90 ? -0.322 4.719 14.649 1.00 89.25 90 TRP A N 1
ATOM 729 C CA . TRP A 1 90 ? -0.742 4.781 13.243 1.00 89.25 90 TRP A CA 1
ATOM 730 C C . TRP A 1 90 ? -2.248 4.879 13.029 1.00 89.25 90 TRP A C 1
ATOM 732 O O . TRP A 1 90 ? -2.702 5.300 11.963 1.00 89.25 90 TRP A O 1
ATOM 742 N N . LEU A 1 91 ? -3.024 4.437 14.011 1.00 90.94 91 LEU A N 1
ATOM 743 C CA . LEU A 1 91 ? -4.468 4.331 13.917 1.00 90.94 91 LEU A CA 1
ATOM 744 C C . LEU A 1 91 ? -5.112 5.155 15.015 1.00 90.94 91 LEU A C 1
ATOM 746 O O . LEU A 1 91 ? -4.601 5.284 16.124 1.00 90.94 91 LEU A O 1
ATOM 750 N N . SER A 1 92 ? -6.264 5.715 14.697 1.00 91.56 92 SER A N 1
ATOM 751 C CA . SER A 1 92 ? -7.074 6.451 15.650 1.00 91.56 92 SER A CA 1
ATOM 752 C C . SER A 1 92 ? -8.532 6.086 15.466 1.00 91.56 92 SER A C 1
ATOM 754 O O . SER A 1 92 ? -8.964 5.708 14.376 1.00 91.56 92 SER A O 1
ATOM 756 N N . LEU A 1 93 ? -9.269 6.166 16.569 1.00 93.31 93 LEU A N 1
ATOM 757 C CA . LEU A 1 93 ? -10.666 5.786 16.642 1.00 93.31 93 LEU A CA 1
ATOM 758 C C . LEU A 1 93 ? -11.490 6.987 17.092 1.00 93.31 93 LEU A C 1
ATOM 760 O O . LEU A 1 93 ? -11.182 7.613 18.105 1.00 93.31 93 LEU A O 1
ATOM 764 N N . GLU A 1 94 ? -12.556 7.281 16.358 1.00 94.25 94 GLU A N 1
ATOM 765 C CA 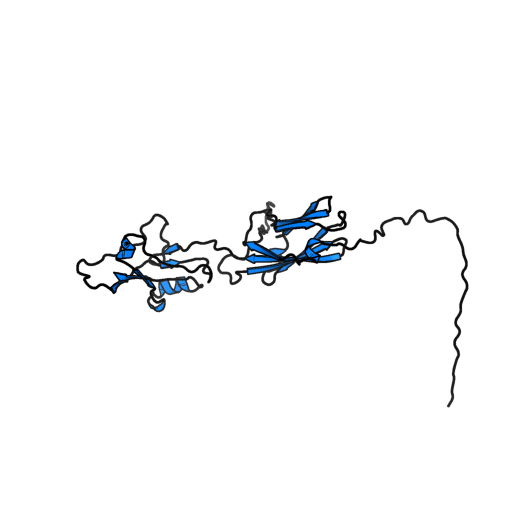. GLU A 1 94 ? -13.546 8.294 16.722 1.00 94.25 94 GLU A CA 1
ATOM 766 C C . GLU A 1 94 ? -14.915 7.634 16.844 1.00 94.25 94 GLU A C 1
ATOM 768 O O . GLU A 1 94 ? -15.418 7.050 15.887 1.00 94.25 94 GLU A O 1
ATOM 773 N N . LYS A 1 95 ? -15.533 7.734 18.022 1.00 94.44 95 LYS A N 1
ATOM 774 C CA . LYS A 1 95 ? -16.876 7.212 18.274 1.00 94.44 95 LYS A CA 1
ATOM 775 C C . LYS A 1 95 ? -17.905 8.338 18.253 1.00 94.44 95 LYS A C 1
ATOM 777 O O . LYS A 1 95 ? -17.726 9.375 18.887 1.00 94.44 95 LYS A O 1
ATOM 782 N N . ARG A 1 96 ? -19.027 8.087 17.586 1.00 94.44 96 ARG A N 1
ATOM 783 C CA . ARG A 1 96 ? -20.195 8.963 17.519 1.00 94.44 96 ARG A CA 1
ATOM 784 C C . ARG A 1 96 ? -21.264 8.549 18.544 1.00 94.44 96 ARG A C 1
ATOM 786 O O . ARG A 1 96 ? -21.303 7.395 18.977 1.00 94.44 96 ARG A O 1
ATOM 793 N N . PRO A 1 97 ? -22.165 9.469 18.943 1.00 90.88 97 PRO A N 1
ATOM 794 C CA . PRO A 1 97 ? -23.159 9.208 19.992 1.00 90.88 97 PRO A CA 1
ATOM 795 C C . PRO A 1 97 ? -24.166 8.091 19.680 1.00 90.88 97 PRO A C 1
ATOM 797 O O . PRO A 1 97 ? -24.754 7.525 20.593 1.00 90.88 97 PRO A O 1
ATOM 800 N N . ASN A 1 98 ? -24.377 7.780 18.402 1.00 92.31 98 ASN A N 1
ATOM 801 C CA . ASN A 1 98 ? -25.300 6.746 17.930 1.00 92.31 98 ASN A CA 1
ATOM 802 C C . ASN A 1 98 ? -24.692 5.330 17.925 1.00 92.31 98 ASN A C 1
ATOM 804 O O . ASN A 1 98 ? -25.329 4.416 17.419 1.00 92.31 98 ASN A O 1
ATOM 808 N N . GLY A 1 99 ? -23.472 5.146 18.440 1.00 92.56 99 GLY A N 1
ATOM 809 C CA . GLY A 1 99 ? -22.763 3.864 18.399 1.00 92.56 99 GLY A CA 1
ATOM 810 C C . GLY A 1 99 ? -21.945 3.639 17.127 1.00 92.56 99 GLY A C 1
ATOM 811 O O . GLY A 1 99 ? -21.159 2.701 17.087 1.00 92.56 99 GLY A O 1
ATOM 812 N N . GLN A 1 100 ? -22.052 4.509 16.120 1.00 96.56 100 GLN A N 1
ATOM 813 C CA . GLN A 1 100 ? -21.145 4.487 14.972 1.00 96.56 100 GLN A CA 1
ATOM 814 C C . GLN A 1 100 ? -19.729 4.851 15.426 1.00 96.56 100 GLN A C 1
ATOM 816 O O . GLN A 1 100 ? -19.553 5.748 16.252 1.00 96.56 100 GLN A O 1
ATOM 821 N N . PHE A 1 101 ? -18.710 4.205 14.876 1.00 95.38 101 PHE A N 1
ATOM 822 C CA . PHE A 1 101 ? -17.327 4.612 15.067 1.00 95.38 101 PHE A CA 1
ATOM 823 C C . PHE A 1 101 ? -16.524 4.475 13.779 1.00 95.38 101 PHE A C 1
ATOM 825 O O . PHE A 1 101 ? -16.807 3.644 12.920 1.00 95.38 101 PHE A O 1
ATOM 832 N N . LEU A 1 102 ? -15.508 5.322 13.674 1.00 95.19 102 LEU A N 1
ATOM 833 C CA . LEU A 1 102 ? -14.588 5.381 12.556 1.00 95.19 102 LEU A CA 1
ATOM 834 C C . LEU A 1 102 ? -13.201 4.980 13.032 1.00 95.19 102 LEU A C 1
ATOM 836 O O . LEU A 1 102 ? -12.733 5.471 14.062 1.00 95.19 102 LEU A O 1
ATOM 840 N N . LEU A 1 103 ? -12.530 4.143 12.251 1.00 93.62 103 LEU A N 1
ATOM 841 C CA . LEU A 1 103 ? -11.092 3.939 12.350 1.00 93.62 103 LEU A CA 1
ATOM 842 C C . LEU A 1 103 ? -10.431 4.668 11.186 1.00 93.62 103 LEU A C 1
ATOM 844 O O . LEU A 1 103 ? -10.822 4.467 10.037 1.00 93.62 103 LEU A O 1
ATOM 848 N N . PHE A 1 104 ? -9.429 5.493 11.461 1.00 92.25 104 PHE A N 1
ATOM 849 C CA . PHE A 1 104 ? -8.744 6.263 10.426 1.00 92.25 104 PHE A CA 1
ATOM 850 C C . PHE A 1 104 ? -7.227 6.242 10.591 1.00 92.25 104 PHE A C 1
ATOM 852 O O . PHE A 1 104 ? -6.706 6.036 11.692 1.00 92.25 104 PHE A O 1
ATOM 859 N N . SER A 1 105 ? -6.525 6.465 9.477 1.00 89.94 105 SER A N 1
ATOM 860 C CA . SER A 1 105 ? -5.077 6.651 9.474 1.00 89.94 105 SER A CA 1
ATOM 861 C C . SER A 1 105 ? -4.717 7.932 10.218 1.00 89.94 105 SER A C 1
ATOM 863 O O . SER A 1 105 ? -5.248 9.018 9.954 1.00 89.94 105 SER A O 1
ATOM 865 N N . ASN A 1 106 ? -3.808 7.805 11.172 1.00 82.38 106 ASN A N 1
ATOM 866 C CA . ASN A 1 106 ? -3.255 8.948 11.863 1.00 82.38 106 ASN A CA 1
ATOM 867 C C . ASN A 1 106 ? -2.058 9.501 11.084 1.00 82.38 106 ASN A C 1
ATOM 869 O O . ASN A 1 106 ? -1.377 8.778 10.357 1.00 82.38 106 ASN A O 1
ATOM 873 N N . ASP A 1 107 ? -1.825 10.794 11.247 1.00 64.62 107 ASP A N 1
ATOM 874 C CA . ASP A 1 107 ? -0.566 11.433 10.886 1.00 64.62 107 ASP A CA 1
ATOM 875 C C . ASP A 1 107 ? -0.307 12.478 11.965 1.00 64.62 107 ASP A C 1
ATOM 877 O O . ASP A 1 107 ? -0.854 13.585 11.927 1.00 64.62 107 ASP A O 1
ATOM 881 N N . ILE A 1 108 ? 0.425 12.094 13.013 1.00 55.50 108 ILE A N 1
ATOM 882 C CA . ILE A 1 108 ? 0.878 13.073 13.998 1.00 55.50 108 ILE A CA 1
ATOM 883 C C . ILE A 1 108 ? 2.197 13.634 13.481 1.00 55.50 108 ILE A C 1
ATOM 885 O O . ILE A 1 108 ? 3.261 13.046 13.671 1.00 55.50 108 ILE A O 1
ATOM 889 N N . ILE A 1 109 ? 2.132 14.813 12.864 1.00 48.09 109 ILE A N 1
ATOM 890 C CA . ILE A 1 109 ? 3.294 15.695 12.778 1.00 48.09 109 ILE A CA 1
ATOM 891 C C . ILE A 1 109 ? 3.447 16.315 14.168 1.00 48.09 109 ILE A C 1
ATOM 893 O O . ILE A 1 109 ? 2.831 17.337 14.479 1.00 48.09 109 ILE A O 1
ATOM 897 N N . SER A 1 110 ? 4.231 15.678 15.036 1.00 43.28 110 SER A N 1
ATOM 898 C CA . SER A 1 110 ? 4.563 16.216 16.356 1.00 43.28 110 SER A CA 1
ATOM 899 C C . SER A 1 110 ? 5.455 17.448 16.190 1.00 43.28 110 SER A C 1
ATOM 901 O O . SER A 1 110 ? 6.676 17.371 16.288 1.00 43.28 110 SER A O 1
ATOM 903 N N . GLN A 1 111 ? 4.859 18.615 15.937 1.00 37.50 111 GLN A N 1
ATOM 904 C CA . GLN A 1 111 ? 5.545 19.901 16.068 1.00 37.50 111 GLN A CA 1
ATOM 905 C C . GLN A 1 111 ? 5.658 20.263 17.552 1.00 37.50 111 GLN A C 1
ATOM 907 O O . GLN A 1 111 ? 5.042 21.210 18.031 1.00 37.50 111 GLN A O 1
ATOM 912 N N . THR A 1 112 ? 6.445 19.499 18.306 1.00 40.50 112 THR A N 1
ATOM 913 C CA . THR A 1 112 ? 6.925 19.944 19.614 1.00 40.50 112 THR A CA 1
ATOM 914 C C . THR A 1 112 ? 8.338 20.470 19.436 1.00 40.50 112 THR A C 1
ATOM 916 O O . THR A 1 112 ? 9.292 19.729 19.206 1.00 40.50 112 THR A O 1
ATOM 919 N N . SER A 1 113 ? 8.437 21.795 19.494 1.00 45.62 113 SER A N 1
ATOM 920 C CA . SER A 1 113 ? 9.670 22.563 19.604 1.00 45.62 113 SER A CA 1
ATOM 921 C C . SER A 1 113 ? 10.625 21.962 20.644 1.00 45.62 113 SER A C 1
ATOM 923 O O . SER A 1 113 ? 10.203 21.614 21.743 1.00 45.62 113 SER A O 1
ATOM 925 N N . SER A 1 114 ? 11.912 21.938 20.284 1.00 45.97 114 SER A N 1
ATOM 926 C CA . SER A 1 114 ? 13.093 21.546 21.070 1.00 45.97 114 SER A CA 1
ATOM 927 C C . SER A 1 114 ? 13.274 20.050 21.377 1.00 45.97 114 SER A C 1
ATOM 929 O O . SER A 1 114 ? 12.737 19.513 22.338 1.00 45.97 114 SER A O 1
ATOM 931 N N . THR A 1 115 ? 14.157 19.422 20.586 1.00 44.97 115 THR A N 1
ATOM 932 C CA . THR A 1 115 ? 14.988 18.257 20.953 1.00 44.97 115 THR A CA 1
ATOM 933 C C . THR A 1 115 ? 14.252 17.046 21.522 1.00 44.97 115 THR A C 1
ATOM 935 O O . THR A 1 115 ? 14.372 16.725 22.697 1.00 44.97 115 THR A O 1
ATOM 938 N N . THR A 1 116 ? 13.550 16.318 20.660 1.00 35.56 116 THR A N 1
ATOM 939 C CA . THR A 1 116 ? 13.526 14.845 20.606 1.00 35.56 116 THR A CA 1
ATOM 940 C C . THR A 1 116 ? 12.842 14.454 19.298 1.00 35.56 116 THR A C 1
ATOM 942 O O . THR A 1 116 ? 11.980 15.164 18.792 1.00 35.56 116 THR A O 1
ATOM 945 N N . THR A 1 117 ? 13.337 13.397 18.674 1.00 37.62 117 THR A N 1
ATOM 946 C CA . THR A 1 117 ? 13.022 12.915 17.327 1.00 37.62 117 THR A CA 1
ATOM 947 C C . THR A 1 117 ? 11.511 12.888 17.055 1.00 37.62 117 THR A C 1
ATOM 949 O O . THR A 1 117 ? 10.793 12.092 17.651 1.00 37.62 117 THR A O 1
ATOM 952 N N . SER A 1 118 ? 11.033 13.748 16.146 1.00 37.59 118 SER A N 1
ATOM 953 C CA . SER A 1 118 ? 9.674 13.689 15.589 1.00 37.59 118 SER A CA 1
ATOM 954 C C . SER A 1 118 ? 9.476 12.324 14.935 1.00 37.59 118 SER A C 1
ATOM 956 O O . SER A 1 118 ? 9.979 12.082 13.837 1.00 37.59 118 SER A O 1
ATOM 958 N N . VAL A 1 119 ? 8.788 11.409 15.615 1.00 49.44 119 VAL A N 1
ATOM 959 C CA . VAL A 1 119 ? 8.336 10.161 15.003 1.00 49.44 119 VAL A CA 1
ATOM 960 C C . VAL A 1 119 ? 7.161 10.534 14.111 1.00 49.44 119 VAL A C 1
ATOM 962 O O . VAL A 1 119 ? 6.060 10.779 14.594 1.00 49.44 119 VAL A O 1
ATOM 965 N N . ASN A 1 120 ? 7.416 10.629 12.807 1.00 53.56 120 ASN A N 1
ATOM 966 C CA . ASN A 1 120 ? 6.363 10.732 11.805 1.00 53.56 120 ASN A CA 1
ATOM 967 C C . ASN A 1 120 ? 5.537 9.437 11.883 1.00 53.56 120 ASN A C 1
ATOM 969 O O . ASN A 1 120 ? 5.926 8.416 11.317 1.00 53.56 120 ASN A O 1
ATOM 973 N N . SER A 1 121 ? 4.436 9.452 12.636 1.00 61.19 121 SER A N 1
ATOM 974 C CA . SER A 1 121 ? 3.537 8.304 12.801 1.00 61.19 121 SER A CA 1
ATOM 975 C C . SER A 1 121 ? 2.608 8.207 11.592 1.00 61.19 121 SER A C 1
ATOM 977 O O . SER A 1 121 ? 1.414 8.461 11.668 1.00 61.19 121 SER A O 1
ATOM 979 N N . SER A 1 122 ? 3.184 7.864 10.443 1.00 72.94 122 SER A N 1
ATOM 980 C CA . SER A 1 122 ? 2.440 7.601 9.217 1.00 72.94 122 SER A CA 1
ATOM 981 C C . SER A 1 122 ? 2.375 6.097 8.998 1.00 72.94 122 SER A C 1
ATOM 983 O O . SER A 1 122 ? 3.385 5.414 9.161 1.00 72.94 122 SER A O 1
ATOM 985 N N . LEU A 1 123 ? 1.200 5.594 8.617 1.00 86.12 123 LEU A N 1
ATOM 986 C CA . LEU A 1 123 ? 0.932 4.182 8.346 1.00 86.12 123 LEU A CA 1
ATOM 987 C C . LEU A 1 123 ? 1.650 3.725 7.057 1.00 86.12 123 LEU A C 1
ATOM 989 O O . LEU A 1 123 ? 1.033 3.497 6.019 1.00 86.12 123 LEU A O 1
ATOM 993 N N . LYS A 1 124 ? 2.984 3.673 7.117 1.00 86.56 124 LYS A N 1
ATOM 994 C CA . LYS A 1 124 ? 3.915 3.456 6.007 1.00 86.56 124 LYS A CA 1
ATOM 995 C C . LYS A 1 124 ? 4.820 2.270 6.299 1.00 86.56 124 LYS A C 1
ATOM 997 O O . LYS A 1 124 ? 5.427 2.177 7.363 1.00 86.56 124 LYS A O 1
ATOM 1002 N N . LEU A 1 125 ? 4.949 1.394 5.311 1.00 86.56 125 LEU A N 1
ATOM 1003 C CA . LEU A 1 125 ? 5.988 0.373 5.290 1.00 86.56 125 LEU A CA 1
ATOM 1004 C C . LEU A 1 125 ? 7.375 1.027 5.161 1.00 86.56 125 LEU A C 1
ATOM 1006 O O . LEU A 1 125 ? 7.477 2.141 4.635 1.00 86.56 125 LEU A O 1
ATOM 1010 N N . PRO A 1 126 ? 8.444 0.362 5.636 1.00 83.00 126 PRO A N 1
ATOM 1011 C CA . PRO A 1 126 ? 9.805 0.849 5.460 1.00 83.00 126 PRO A CA 1
ATOM 1012 C C . PRO A 1 126 ? 10.114 1.092 3.981 1.00 83.00 126 PRO A C 1
ATOM 1014 O O . PRO A 1 126 ? 9.798 0.255 3.135 1.00 83.00 126 PRO A O 1
ATOM 1017 N N . ALA A 1 127 ? 10.737 2.233 3.687 1.00 74.25 127 ALA A N 1
ATOM 1018 C CA . ALA A 1 127 ? 11.166 2.565 2.335 1.00 74.25 127 ALA A CA 1
ATOM 1019 C C . ALA A 1 127 ? 12.214 1.563 1.826 1.00 74.25 127 ALA A C 1
ATOM 1021 O O . ALA A 1 127 ? 12.928 0.931 2.611 1.00 74.25 127 ALA A O 1
ATOM 1022 N N . TYR A 1 128 ? 12.326 1.449 0.505 1.00 64.38 128 TYR A N 1
ATOM 1023 C CA . TYR A 1 128 ? 13.387 0.671 -0.118 1.00 64.38 128 TYR A CA 1
ATOM 1024 C C . TYR A 1 128 ? 14.792 1.184 0.290 1.00 64.38 128 TYR A C 1
ATOM 1026 O O . TYR A 1 128 ? 14.979 2.396 0.426 1.00 64.38 128 TYR A O 1
ATOM 1034 N N . PRO A 1 129 ? 15.807 0.305 0.456 1.00 64.94 129 PRO A N 1
ATOM 1035 C CA . PRO A 1 129 ? 15.750 -1.153 0.354 1.00 64.94 129 PRO A CA 1
ATOM 1036 C C . PRO A 1 129 ? 15.158 -1.794 1.614 1.00 64.94 129 PRO A C 1
ATOM 1038 O O . PRO A 1 129 ? 15.723 -1.719 2.702 1.00 64.94 129 PRO A O 1
ATOM 1041 N N . SER A 1 130 ? 14.029 -2.478 1.442 1.00 72.50 130 SER A N 1
ATOM 1042 C CA . SER A 1 130 ? 13.320 -3.213 2.487 1.00 72.50 130 SER A CA 1
ATOM 1043 C C . SER A 1 130 ? 12.866 -4.551 1.918 1.00 72.50 130 SER A C 1
ATOM 1045 O O . SER A 1 130 ? 12.397 -4.620 0.785 1.00 72.50 130 SER A O 1
ATOM 1047 N N . SER A 1 131 ? 12.994 -5.623 2.700 1.00 76.94 131 SER A N 1
ATOM 1048 C CA . SER A 1 131 ? 12.416 -6.930 2.359 1.00 76.94 131 SER A CA 1
ATOM 1049 C C . SER A 1 131 ? 10.919 -7.019 2.679 1.00 76.94 131 SER A C 1
ATOM 1051 O O . SER A 1 131 ? 10.293 -8.035 2.387 1.00 76.94 131 SER A O 1
ATOM 1053 N N . ILE A 1 132 ? 10.346 -5.982 3.298 1.00 83.06 132 ILE A N 1
ATOM 1054 C CA . ILE A 1 132 ? 8.941 -5.919 3.697 1.00 83.06 132 ILE A CA 1
ATOM 1055 C C . ILE A 1 132 ? 8.155 -5.181 2.612 1.00 83.06 132 ILE A C 1
ATOM 1057 O O . ILE A 1 132 ? 8.173 -3.953 2.552 1.00 83.06 132 ILE A O 1
ATOM 1061 N N . ASN A 1 133 ? 7.452 -5.942 1.778 1.00 81.94 133 ASN A N 1
ATOM 1062 C CA . ASN A 1 133 ? 6.512 -5.454 0.764 1.00 81.94 133 ASN A CA 1
ATOM 1063 C C . ASN A 1 133 ? 5.047 -5.475 1.244 1.00 81.94 133 ASN A C 1
ATOM 1065 O O . ASN A 1 133 ? 4.190 -4.784 0.702 1.00 81.94 133 ASN A O 1
ATOM 1069 N N . GLU A 1 134 ? 4.745 -6.249 2.282 1.00 89.69 134 GLU A N 1
ATOM 1070 C CA . GLU A 1 134 ? 3.424 -6.297 2.896 1.00 89.69 134 GLU A CA 1
ATOM 1071 C C . GLU A 1 134 ? 3.517 -6.464 4.414 1.00 89.69 134 GLU A C 1
ATOM 1073 O O . GLU A 1 134 ? 4.474 -7.038 4.940 1.00 89.69 134 GLU A O 1
ATOM 1078 N N . SER A 1 135 ? 2.507 -5.979 5.133 1.00 92.69 135 SER A N 1
ATOM 1079 C CA . SER A 1 135 ? 2.367 -6.203 6.572 1.00 92.69 135 SER A CA 1
ATOM 1080 C C . SER A 1 135 ? 0.905 -6.387 6.955 1.00 92.69 135 SER A C 1
ATOM 1082 O O . SER A 1 135 ? 0.027 -5.697 6.440 1.00 92.69 135 SER A O 1
ATOM 1084 N N . LEU A 1 136 ? 0.641 -7.306 7.881 1.00 95.81 136 LEU A N 1
ATOM 1085 C CA . LEU A 1 136 ? -0.671 -7.495 8.490 1.00 95.81 136 LEU A CA 1
ATOM 1086 C C . LEU A 1 136 ? -0.689 -6.804 9.849 1.00 95.81 136 LEU A C 1
ATOM 1088 O O . LEU A 1 136 ? 0.092 -7.157 10.734 1.00 95.81 136 LEU A O 1
ATOM 1092 N N . LEU A 1 137 ? -1.602 -5.851 10.017 1.00 95.06 137 LEU A N 1
ATOM 1093 C CA . LEU A 1 137 ? -1.875 -5.186 11.282 1.00 95.06 137 LEU A CA 1
ATOM 1094 C C . LEU A 1 137 ? -3.118 -5.802 11.923 1.00 95.06 137 LEU A C 1
ATOM 1096 O O . LEU A 1 137 ? -4.203 -5.780 11.346 1.00 95.06 137 LEU A O 1
ATOM 1100 N N . TYR A 1 138 ? -2.967 -6.314 13.136 1.00 95.56 138 TYR A N 1
ATOM 1101 C CA . TYR A 1 138 ? -4.044 -6.864 13.949 1.00 95.56 138 TYR A CA 1
ATOM 1102 C C . TYR A 1 138 ? -4.476 -5.822 14.976 1.00 95.56 138 TYR A C 1
ATOM 1104 O O . TYR A 1 138 ? -3.717 -5.483 15.890 1.00 95.56 138 TYR A O 1
ATOM 1112 N N . VAL A 1 139 ? -5.697 -5.316 14.831 1.00 95.12 139 VAL A N 1
ATOM 1113 C CA . VAL A 1 139 ? -6.247 -4.248 15.667 1.00 95.12 139 VAL A CA 1
ATOM 1114 C C . VAL A 1 139 ? -7.154 -4.850 16.730 1.00 95.12 139 VAL A C 1
ATOM 1116 O O . VAL A 1 139 ? -8.164 -5.489 16.433 1.00 95.12 139 VAL A O 1
ATOM 1119 N N . THR A 1 140 ? -6.793 -4.632 17.992 1.00 95.12 140 THR A N 1
ATOM 1120 C CA . THR A 1 140 ? -7.605 -4.994 19.155 1.00 95.12 140 THR A CA 1
ATOM 1121 C C . THR A 1 140 ? -8.167 -3.731 19.786 1.00 95.12 140 THR A C 1
ATOM 1123 O O . THR A 1 140 ? -7.417 -2.806 20.106 1.00 95.12 140 THR A O 1
ATOM 1126 N N . VAL A 1 141 ? -9.474 -3.704 20.020 1.00 95.12 141 VAL A N 1
ATOM 1127 C CA . VAL A 1 141 ? -10.157 -2.601 20.704 1.00 95.12 141 VAL A CA 1
ATOM 1128 C C . VAL A 1 141 ? -10.532 -3.001 22.124 1.00 95.12 141 VAL A C 1
ATOM 1130 O O . VAL A 1 141 ? -10.840 -4.164 22.394 1.00 95.12 141 VAL A O 1
ATOM 1133 N N . ARG A 1 142 ? -10.506 -2.038 23.044 1.00 96.00 142 ARG A N 1
ATOM 1134 C CA . ARG A 1 142 ? -11.099 -2.179 24.372 1.00 96.00 142 ARG A CA 1
ATOM 1135 C C . ARG A 1 142 ? -12.493 -1.575 24.317 1.00 96.00 142 ARG A C 1
ATOM 1137 O O . ARG A 1 142 ? -12.636 -0.395 24.012 1.00 96.00 142 ARG A O 1
ATOM 1144 N N . CYS A 1 143 ? -13.501 -2.385 24.609 1.00 95.56 143 CYS A N 1
ATOM 1145 C CA . CYS A 1 143 ? -14.889 -1.965 24.679 1.00 95.56 143 CYS A CA 1
ATOM 1146 C C . CYS A 1 143 ? -15.481 -2.328 26.040 1.00 95.56 143 CYS A C 1
ATOM 1148 O O . CYS A 1 143 ? -15.472 -3.503 26.411 1.00 95.56 143 CYS A O 1
ATOM 1150 N N . ASN A 1 144 ? -15.943 -1.323 26.795 1.00 95.00 144 ASN A N 1
ATOM 1151 C CA . ASN A 1 144 ? -16.431 -1.484 28.175 1.00 95.00 144 ASN A CA 1
ATOM 1152 C C . ASN A 1 144 ? -15.506 -2.397 29.006 1.00 95.00 144 ASN A C 1
ATOM 1154 O O . ASN A 1 144 ? -15.923 -3.451 29.477 1.00 95.00 144 ASN A O 1
ATOM 1158 N N . GLY A 1 145 ? -14.211 -2.065 29.047 1.00 93.62 145 GLY A N 1
ATOM 1159 C CA . GLY A 1 145 ? -13.207 -2.806 29.821 1.00 93.62 145 GLY A CA 1
ATOM 1160 C C . GLY A 1 145 ? -12.710 -4.123 29.203 1.00 93.62 145 GLY A C 1
ATOM 1161 O O . GLY A 1 145 ? -11.665 -4.625 29.617 1.00 93.62 145 GLY A O 1
ATOM 1162 N N . ARG A 1 146 ? -13.379 -4.671 28.179 1.00 95.19 146 ARG A N 1
ATOM 1163 C CA . ARG A 1 146 ? -13.042 -5.970 27.559 1.00 95.19 146 ARG A CA 1
ATOM 1164 C C . ARG A 1 146 ? -12.315 -5.813 26.227 1.00 95.19 146 ARG A C 1
ATOM 1166 O O . ARG A 1 146 ? -12.558 -4.855 25.505 1.00 95.19 146 ARG A O 1
ATOM 1173 N N . LEU A 1 147 ? -11.432 -6.755 25.898 1.00 95.00 147 LEU A N 1
ATOM 1174 C CA . LEU A 1 147 ? -10.647 -6.744 24.658 1.00 95.00 147 LEU A CA 1
ATOM 1175 C C . LEU A 1 147 ? -11.343 -7.537 23.547 1.00 95.00 147 LEU A C 1
ATOM 1177 O O . LEU A 1 147 ? -11.746 -8.675 23.778 1.00 95.00 147 LEU A O 1
ATOM 1181 N N . TYR A 1 148 ? -11.411 -6.959 22.347 1.00 94.19 148 TYR A N 1
ATOM 1182 C CA . TYR A 1 148 ? -11.994 -7.575 21.154 1.00 94.19 148 TYR A CA 1
ATOM 1183 C C . TYR A 1 148 ? -11.018 -7.462 19.973 1.00 94.19 148 TYR A C 1
ATOM 1185 O O . TYR A 1 148 ? -10.601 -6.345 19.646 1.00 94.19 148 TYR A O 1
ATOM 1193 N N . PRO A 1 149 ? -10.628 -8.578 19.327 1.00 93.69 149 PRO A N 1
ATOM 1194 C CA . PRO A 1 149 ? -9.885 -8.536 18.072 1.00 93.69 149 PRO A CA 1
ATOM 1195 C C . PRO A 1 149 ? -10.843 -8.097 16.960 1.00 93.69 149 PRO A C 1
ATOM 1197 O O . PRO A 1 149 ? -11.688 -8.871 16.526 1.00 93.69 149 PRO A O 1
ATOM 1200 N N . LEU A 1 150 ? -10.752 -6.836 16.546 1.00 91.44 150 LEU A N 1
ATOM 1201 C CA . LEU A 1 150 ? -11.763 -6.220 15.691 1.00 91.44 150 LEU A CA 1
ATOM 1202 C C . LEU A 1 150 ? -11.465 -6.427 14.204 1.00 91.44 150 LEU A C 1
ATOM 1204 O O . LEU A 1 150 ? -12.347 -6.787 13.433 1.00 91.44 150 LEU A O 1
ATOM 1208 N N . LEU A 1 151 ? -10.226 -6.154 13.794 1.00 93.88 151 LEU A N 1
ATOM 1209 C CA . LEU A 1 151 ? -9.888 -5.904 12.394 1.00 93.88 151 LEU A CA 1
ATOM 1210 C C . LEU A 1 151 ? -8.481 -6.399 12.070 1.00 93.88 151 LEU A C 1
ATOM 1212 O O . LEU A 1 151 ? -7.551 -6.210 12.855 1.00 93.88 151 LEU A O 1
ATOM 1216 N N . THR A 1 152 ? -8.325 -6.958 10.871 1.00 96.00 152 THR A N 1
ATOM 1217 C CA . THR A 1 152 ? -7.025 -7.172 10.228 1.00 96.00 152 THR A CA 1
ATOM 1218 C C . THR A 1 152 ? -6.869 -6.220 9.043 1.00 96.00 152 THR A C 1
ATOM 1220 O O . THR A 1 152 ? -7.715 -6.178 8.154 1.00 96.00 152 THR A O 1
ATOM 1223 N N . VAL A 1 153 ? -5.781 -5.457 9.018 1.00 94.62 153 VAL A N 1
ATOM 1224 C CA . VAL A 1 153 ? -5.437 -4.544 7.922 1.00 94.62 153 VAL A CA 1
ATOM 1225 C C . VAL A 1 153 ? -4.230 -5.103 7.190 1.00 94.62 153 VAL A C 1
ATOM 1227 O O . VAL A 1 153 ? -3.185 -5.294 7.807 1.00 94.62 153 VAL A O 1
ATOM 1230 N N . ARG A 1 154 ? -4.337 -5.336 5.886 1.00 94.75 154 ARG A N 1
ATOM 1231 C CA . ARG A 1 154 ? -3.188 -5.656 5.044 1.00 94.75 154 ARG A CA 1
ATOM 1232 C C . ARG A 1 154 ? -2.670 -4.381 4.391 1.00 94.75 154 ARG A C 1
ATOM 1234 O O . ARG A 1 154 ? -3.321 -3.794 3.530 1.00 94.75 154 ARG A O 1
ATOM 1241 N N . LEU A 1 155 ? -1.494 -3.959 4.835 1.00 92.38 155 LEU A N 1
ATOM 1242 C CA . LEU A 1 155 ? -0.753 -2.842 4.276 1.00 92.38 155 LEU A CA 1
ATOM 1243 C C . LEU A 1 155 ? 0.117 -3.351 3.130 1.00 92.38 155 LEU A C 1
ATOM 1245 O O . LEU A 1 155 ? 0.923 -4.257 3.337 1.00 92.38 155 LEU A O 1
ATOM 1249 N N . LEU A 1 156 ? -0.039 -2.772 1.944 1.00 88.00 156 LEU A N 1
ATOM 1250 C CA . LEU A 1 156 ? 0.671 -3.185 0.732 1.00 88.00 156 LEU A CA 1
ATOM 1251 C C . LEU A 1 156 ? 1.623 -2.081 0.271 1.00 88.00 156 LEU A C 1
ATOM 1253 O O . LEU A 1 156 ? 1.242 -0.907 0.244 1.00 88.00 156 LEU A O 1
ATOM 1257 N N . THR A 1 157 ? 2.848 -2.423 -0.127 1.00 80.38 157 THR A N 1
ATOM 1258 C CA . THR A 1 157 ? 3.672 -1.480 -0.888 1.00 80.38 157 THR A CA 1
ATOM 1259 C C . THR A 1 157 ? 2.974 -1.152 -2.202 1.00 80.38 157 THR A C 1
ATOM 1261 O O . THR A 1 157 ? 2.360 -2.001 -2.846 1.00 80.38 157 THR A O 1
ATOM 1264 N N . HIS A 1 158 ? 3.051 0.113 -2.589 1.00 74.00 158 HIS A N 1
ATOM 1265 C CA . HIS A 1 158 ? 2.683 0.567 -3.920 1.00 74.00 158 HIS A CA 1
ATOM 1266 C C . HIS A 1 158 ? 3.966 0.982 -4.626 1.00 74.00 158 HIS A C 1
ATOM 1268 O O . HIS A 1 158 ? 4.909 1.389 -3.949 1.00 74.00 158 HIS A O 1
ATOM 1274 N N . ASN A 1 159 ? 4.000 0.869 -5.955 1.00 71.19 159 ASN A N 1
ATOM 1275 C CA . ASN A 1 159 ? 5.142 1.365 -6.710 1.00 71.19 159 ASN A CA 1
ATOM 1276 C C . ASN A 1 159 ? 5.176 2.897 -6.634 1.00 71.19 159 ASN A C 1
ATOM 1278 O O . ASN A 1 159 ? 4.350 3.571 -7.255 1.00 71.19 159 ASN A O 1
ATOM 1282 N N . LEU A 1 160 ? 6.083 3.432 -5.826 1.00 68.75 160 LEU A N 1
ATOM 1283 C CA . LEU A 1 160 ? 6.338 4.857 -5.656 1.00 68.75 160 LEU A CA 1
ATOM 1284 C C . LEU A 1 160 ? 7.326 5.386 -6.692 1.00 68.75 160 LEU A C 1
ATOM 1286 O O . LEU A 1 160 ? 7.356 6.595 -6.931 1.00 68.75 160 LEU A O 1
ATOM 1290 N N . HIS A 1 161 ? 8.121 4.507 -7.305 1.00 72.81 161 HIS A N 1
ATOM 1291 C CA . HIS A 1 161 ? 9.206 4.895 -8.192 1.00 72.81 161 HIS A CA 1
ATOM 1292 C C . HIS A 1 161 ? 9.039 4.292 -9.589 1.00 72.81 161 HIS A C 1
ATOM 1294 O O . HIS A 1 161 ? 8.968 3.088 -9.787 1.00 72.81 161 HIS A O 1
ATOM 1300 N N . ALA A 1 162 ? 8.976 5.156 -10.602 1.00 76.75 162 ALA A N 1
ATOM 1301 C CA . ALA A 1 162 ? 9.061 4.699 -11.983 1.00 76.75 162 ALA A CA 1
ATOM 1302 C C . ALA A 1 162 ? 10.515 4.314 -12.323 1.00 76.75 162 ALA A C 1
ATOM 1304 O O . ALA A 1 162 ? 11.444 4.913 -11.770 1.00 76.75 162 ALA A O 1
ATOM 1305 N N . PRO A 1 163 ? 10.734 3.385 -13.271 1.00 81.44 163 PRO A N 1
ATOM 1306 C CA . PRO A 1 163 ? 12.063 3.116 -13.800 1.00 81.44 163 PRO A CA 1
ATOM 1307 C C . PRO A 1 163 ? 12.716 4.380 -14.369 1.00 81.44 163 PRO A C 1
ATOM 1309 O O . PRO A 1 163 ? 12.089 5.147 -15.100 1.00 81.44 163 PRO A O 1
ATOM 1312 N N . GLU A 1 164 ? 13.997 4.566 -14.075 1.00 84.19 164 GLU A N 1
ATOM 1313 C CA . GLU A 1 164 ? 14.801 5.698 -14.528 1.00 84.19 164 GLU A CA 1
ATOM 1314 C C . GLU A 1 164 ? 15.850 5.253 -15.546 1.00 84.19 164 GLU A C 1
ATOM 1316 O O . GLU A 1 164 ? 16.396 4.152 -15.454 1.00 84.19 164 GLU A O 1
ATOM 1321 N N . TRP A 1 165 ? 16.189 6.128 -16.491 1.00 84.44 165 TRP A N 1
ATOM 1322 C CA . TRP A 1 165 ? 17.249 5.876 -17.466 1.00 84.44 165 TRP A CA 1
ATOM 1323 C C . TRP A 1 165 ? 18.621 6.284 -16.931 1.00 84.44 165 TRP A C 1
ATOM 1325 O O . TRP A 1 165 ? 18.777 7.338 -16.317 1.00 84.44 165 TRP A O 1
ATOM 1335 N N . TRP A 1 166 ? 19.635 5.467 -17.206 1.00 83.25 166 TRP A N 1
ATOM 1336 C CA . TRP A 1 166 ? 21.019 5.663 -16.785 1.00 83.25 166 TRP A CA 1
ATOM 1337 C C . TRP A 1 166 ? 21.988 5.374 -17.934 1.00 83.25 166 TRP A C 1
ATOM 1339 O O . TRP A 1 166 ? 21.776 4.448 -18.715 1.00 83.25 166 TRP A O 1
ATOM 1349 N N . ILE A 1 167 ? 23.079 6.140 -18.004 1.00 80.06 167 ILE A N 1
ATOM 1350 C CA . ILE A 1 167 ? 24.192 5.938 -18.946 1.00 80.06 167 ILE A CA 1
ATOM 1351 C C . ILE A 1 167 ? 25.495 6.042 -18.162 1.00 80.06 167 ILE A C 1
ATOM 1353 O O . ILE A 1 167 ? 25.708 7.031 -17.461 1.00 80.06 167 ILE A O 1
ATOM 1357 N N . HIS A 1 168 ? 26.376 5.044 -18.270 1.00 76.88 168 HIS A N 1
ATOM 1358 C CA . HIS A 1 168 ? 27.686 5.037 -17.598 1.00 76.88 168 HIS A CA 1
ATOM 1359 C C . HIS A 1 168 ? 27.626 5.400 -16.096 1.00 76.88 168 HIS A C 1
ATOM 1361 O O . HIS A 1 168 ? 28.518 6.064 -15.565 1.00 76.88 168 HIS A O 1
ATOM 1367 N N . GLY A 1 169 ? 26.556 4.995 -15.403 1.00 74.31 169 GLY A N 1
ATOM 1368 C CA . GLY A 1 169 ? 26.361 5.285 -13.979 1.00 74.31 169 GLY A CA 1
ATOM 1369 C C . GLY A 1 169 ? 25.877 6.703 -13.649 1.00 74.31 169 GLY A C 1
ATOM 1370 O O . GLY A 1 169 ? 25.966 7.100 -12.491 1.00 74.31 169 GLY A O 1
ATOM 1371 N N . ILE A 1 170 ? 25.345 7.455 -14.619 1.00 78.50 170 ILE A N 1
ATOM 1372 C CA . ILE A 1 170 ? 24.715 8.770 -14.413 1.00 78.50 170 ILE A CA 1
ATOM 1373 C C . ILE A 1 170 ? 23.240 8.706 -14.839 1.00 78.50 170 ILE A C 1
ATOM 1375 O O . ILE A 1 170 ? 22.940 8.231 -15.935 1.00 78.50 170 ILE A O 1
ATOM 1379 N N . ARG A 1 171 ? 22.329 9.200 -13.985 1.00 82.12 171 ARG A N 1
ATOM 1380 C CA . ARG A 1 171 ? 20.892 9.327 -14.286 1.00 82.12 171 ARG A CA 1
ATOM 1381 C C . ARG A 1 171 ? 20.682 10.312 -15.437 1.00 82.12 171 ARG A C 1
ATOM 1383 O O . ARG A 1 171 ? 21.178 11.437 -15.388 1.00 82.12 171 ARG A O 1
ATOM 1390 N N . VAL A 1 172 ? 19.915 9.905 -16.440 1.00 84.31 172 VAL A N 1
ATOM 1391 C CA . VAL A 1 172 ? 19.483 10.769 -17.540 1.00 84.31 172 VAL A CA 1
ATOM 1392 C C . VAL A 1 172 ? 18.297 11.605 -17.067 1.00 84.31 172 VAL A C 1
ATOM 1394 O O . VAL A 1 172 ? 17.386 11.084 -16.427 1.00 84.31 172 VAL A O 1
ATOM 1397 N N . ALA A 1 173 ? 18.315 12.909 -17.337 1.00 82.94 173 ALA A N 1
ATOM 1398 C CA . ALA A 1 173 ? 17.170 13.764 -17.046 1.00 82.94 173 ALA A CA 1
ATOM 1399 C C . ALA A 1 173 ? 15.995 13.443 -17.986 1.00 82.94 173 ALA A C 1
ATOM 1401 O O . ALA A 1 173 ? 16.202 13.057 -19.134 1.00 82.94 173 ALA A O 1
ATOM 1402 N N . ASP A 1 174 ? 14.770 13.616 -17.496 1.00 77.50 174 ASP A N 1
ATOM 1403 C CA . ASP A 1 174 ? 13.548 13.139 -18.155 1.00 77.50 174 ASP A CA 1
ATOM 1404 C C . ASP A 1 174 ? 13.309 13.776 -19.543 1.00 77.50 174 ASP A C 1
ATOM 1406 O O . ASP A 1 174 ? 12.623 13.204 -20.387 1.00 77.50 174 ASP A O 1
ATOM 1410 N N . ASP A 1 175 ? 13.896 14.947 -19.798 1.00 78.12 175 ASP A N 1
ATOM 1411 C CA . ASP A 1 175 ? 13.815 15.716 -21.044 1.00 78.12 175 ASP A CA 1
ATOM 1412 C C . ASP A 1 175 ? 15.064 15.585 -21.938 1.00 78.12 175 ASP A C 1
ATOM 1414 O O . ASP A 1 175 ? 15.183 16.263 -22.962 1.00 78.12 175 ASP A O 1
ATOM 1418 N N . SER A 1 176 ? 16.012 14.726 -21.562 1.00 76.44 1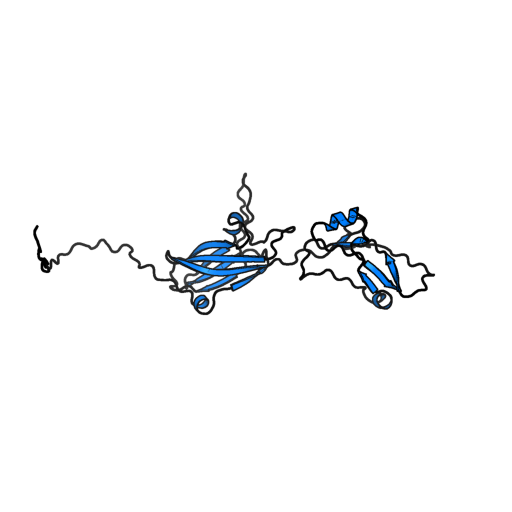76 SER A N 1
ATOM 1419 C CA . SER A 1 176 ? 17.303 14.598 -22.234 1.00 76.44 176 SER A CA 1
ATOM 1420 C C . SER A 1 176 ? 17.363 13.393 -23.169 1.00 76.44 176 SER A C 1
ATOM 1422 O O . SER A 1 176 ? 16.769 12.342 -22.935 1.00 76.44 176 SER A O 1
ATOM 1424 N N . VAL A 1 177 ? 18.148 13.526 -24.242 1.00 72.38 177 VAL A N 1
ATOM 1425 C CA . VAL A 1 177 ? 18.436 12.405 -25.143 1.00 72.38 177 VAL A CA 1
ATOM 1426 C C . VAL A 1 177 ? 19.378 11.440 -24.431 1.00 72.38 177 VAL A C 1
ATOM 1428 O O . VAL A 1 177 ? 20.544 11.746 -24.193 1.00 72.38 177 VAL A O 1
ATOM 1431 N N . ALA A 1 178 ? 18.857 10.260 -24.110 1.00 66.94 178 ALA A N 1
ATOM 1432 C CA . ALA A 1 178 ? 19.556 9.224 -23.360 1.00 66.94 178 ALA A CA 1
ATOM 1433 C C . ALA A 1 178 ? 20.627 8.460 -24.174 1.00 66.94 178 ALA A C 1
ATOM 1435 O O . ALA A 1 178 ? 21.253 7.533 -23.673 1.00 66.94 178 ALA A O 1
ATOM 1436 N N . GLY A 1 179 ? 20.853 8.811 -25.439 1.00 71.50 179 GLY A N 1
ATOM 1437 C CA . GLY A 1 179 ? 21.920 8.230 -26.250 1.00 71.50 179 GLY A CA 1
ATOM 1438 C C . GLY A 1 179 ? 21.664 8.349 -27.745 1.00 71.50 179 GLY A C 1
ATOM 1439 O O . GLY A 1 179 ? 20.542 8.589 -28.185 1.00 71.50 179 GLY A O 1
ATOM 1440 N N . GLU A 1 180 ? 22.720 8.153 -28.529 1.00 75.19 180 GLU A N 1
ATOM 1441 C CA . GLU A 1 180 ? 22.659 8.082 -29.986 1.00 75.19 180 GLU A CA 1
ATOM 1442 C C . GLU A 1 180 ? 23.314 6.782 -30.454 1.00 75.19 180 GLU A C 1
ATOM 1444 O O . GLU A 1 180 ? 24.416 6.433 -30.026 1.00 75.19 180 GLU A O 1
ATOM 1449 N N . ILE A 1 181 ? 22.636 6.062 -31.349 1.00 73.75 181 ILE A N 1
ATOM 1450 C CA . ILE A 1 181 ? 23.160 4.843 -31.967 1.00 73.75 181 ILE A CA 1
ATOM 1451 C C . ILE A 1 181 ? 23.433 5.154 -33.434 1.00 73.75 181 ILE A C 1
ATOM 1453 O O . ILE A 1 181 ? 22.518 5.375 -34.226 1.00 73.75 181 ILE A O 1
ATOM 1457 N N . SER A 1 182 ? 24.710 5.160 -33.807 1.00 76.31 182 SER A N 1
ATOM 1458 C CA . SER A 1 182 ? 25.124 5.320 -35.200 1.00 76.31 182 SER A CA 1
ATOM 1459 C C . SER A 1 182 ? 25.054 3.983 -35.929 1.00 76.31 182 SER A C 1
ATOM 1461 O O . SER A 1 182 ? 25.882 3.101 -35.705 1.00 76.31 182 SER A O 1
ATOM 1463 N N . ILE A 1 183 ? 24.086 3.847 -36.834 1.00 74.75 183 ILE A N 1
ATOM 1464 C CA . ILE A 1 183 ? 23.943 2.666 -37.689 1.00 74.75 183 ILE A CA 1
ATOM 1465 C C . ILE A 1 183 ? 24.763 2.881 -38.970 1.00 74.75 183 ILE A C 1
ATOM 1467 O O . ILE A 1 183 ? 24.475 3.805 -39.741 1.00 74.75 183 ILE A O 1
ATOM 1471 N N . PRO A 1 184 ? 25.790 2.056 -39.241 1.00 76.88 184 PRO A N 1
ATOM 1472 C CA . PRO A 1 184 ? 26.563 2.167 -40.468 1.00 76.88 184 PRO A CA 1
ATOM 1473 C C . PRO A 1 184 ? 25.669 1.957 -41.695 1.00 76.88 184 PRO A C 1
ATOM 1475 O O . PRO A 1 184 ? 24.942 0.975 -41.779 1.00 76.88 184 PRO A O 1
ATOM 1478 N N . LYS A 1 185 ? 25.769 2.823 -42.713 1.00 71.38 185 LYS A N 1
ATOM 1479 C CA . LYS A 1 185 ? 24.986 2.699 -43.967 1.00 71.38 185 LYS A CA 1
ATOM 1480 C C . LYS A 1 185 ? 25.158 1.354 -44.692 1.00 71.38 185 LYS A C 1
ATOM 1482 O O . LYS A 1 185 ? 24.374 1.023 -45.577 1.00 71.38 185 LYS A O 1
ATOM 1487 N N . ASN A 1 186 ? 26.209 0.605 -44.371 1.00 69.75 186 ASN A N 1
ATOM 1488 C CA . ASN A 1 186 ? 26.511 -0.716 -44.909 1.00 69.75 186 ASN A CA 1
ATOM 1489 C C . ASN A 1 186 ? 26.046 -1.877 -44.010 1.00 69.75 186 ASN A C 1
ATOM 1491 O O . ASN A 1 186 ? 26.365 -3.020 -44.340 1.00 69.75 186 ASN A O 1
ATOM 1495 N N . SER A 1 187 ? 25.288 -1.634 -42.933 1.00 66.56 187 SER A N 1
ATOM 1496 C CA . SER A 1 187 ? 24.640 -2.696 -42.153 1.00 66.56 187 SER A CA 1
ATOM 1497 C C . SER A 1 187 ? 23.500 -3.314 -42.973 1.00 66.56 187 SER A C 1
ATOM 1499 O O . SER A 1 187 ? 22.339 -2.929 -42.881 1.00 66.56 187 SER A O 1
ATOM 1501 N N . LYS A 1 188 ? 23.849 -4.233 -43.875 1.00 59.25 188 LYS A N 1
ATOM 1502 C CA . LYS A 1 188 ? 22.904 -4.874 -44.807 1.00 59.25 188 LYS A CA 1
ATOM 1503 C C . LYS A 1 188 ? 22.277 -6.159 -44.263 1.00 59.25 188 LYS A C 1
ATOM 1505 O O . LYS A 1 188 ? 21.532 -6.822 -44.977 1.00 59.25 188 LYS A O 1
ATOM 1510 N N . THR A 1 189 ? 22.601 -6.533 -43.035 1.00 65.62 189 THR A N 1
ATOM 1511 C CA . THR A 1 189 ? 22.113 -7.748 -42.389 1.00 65.62 189 THR A CA 1
ATOM 1512 C C . THR A 1 189 ? 20.980 -7.397 -41.440 1.00 65.62 189 THR A C 1
ATOM 1514 O O . THR A 1 189 ? 21.226 -6.854 -40.366 1.00 65.62 189 THR A O 1
ATOM 1517 N N . PHE A 1 190 ? 19.747 -7.717 -41.839 1.00 68.19 190 PHE A N 1
ATOM 1518 C CA . PHE A 1 190 ? 18.650 -7.864 -40.882 1.00 68.19 190 PHE A CA 1
ATOM 1519 C C . PHE A 1 190 ? 19.083 -8.842 -39.777 1.00 68.19 190 PHE A C 1
ATOM 1521 O O . PHE A 1 190 ? 19.759 -9.832 -40.079 1.00 68.19 190 PHE A O 1
ATOM 1528 N N . GLY A 1 191 ? 18.747 -8.570 -38.520 1.00 69.25 191 GLY A N 1
ATOM 1529 C CA . GLY A 1 191 ? 19.247 -9.317 -37.365 1.00 69.25 191 GLY A CA 1
ATOM 1530 C C . GLY A 1 191 ? 20.509 -8.729 -36.724 1.00 69.25 191 GLY A C 1
ATOM 1531 O O . GLY A 1 191 ? 21.103 -9.376 -35.862 1.00 69.25 191 GLY A O 1
ATOM 1532 N N . SER A 1 192 ? 20.987 -7.558 -37.163 1.00 74.94 192 SER A N 1
ATOM 1533 C CA . SER A 1 192 ? 22.196 -6.953 -36.579 1.00 74.94 192 SER A CA 1
ATOM 1534 C C . SER A 1 192 ? 21.885 -6.346 -35.214 1.00 74.94 192 SER A C 1
ATOM 1536 O O . SER A 1 192 ? 21.005 -5.496 -35.111 1.00 74.94 192 SER A O 1
ATOM 1538 N N . LEU A 1 193 ? 22.650 -6.743 -34.193 1.00 74.50 193 LEU A N 1
ATOM 1539 C CA . LEU A 1 193 ? 22.522 -6.232 -32.828 1.00 74.50 193 LEU A CA 1
ATOM 1540 C C . LEU A 1 193 ? 23.411 -5.007 -32.615 1.00 74.50 193 LEU A C 1
ATOM 1542 O O . LEU A 1 193 ? 24.636 -5.087 -32.738 1.00 74.50 193 LEU A O 1
ATOM 1546 N N . PHE A 1 194 ? 22.798 -3.886 -32.245 1.00 75.62 194 PHE A N 1
ATOM 1547 C CA . PHE A 1 194 ? 23.502 -2.672 -31.843 1.00 75.62 194 PHE A CA 1
ATOM 1548 C C . PHE A 1 194 ? 23.497 -2.547 -30.326 1.00 75.62 194 PHE A C 1
ATOM 1550 O O . PHE A 1 194 ? 22.438 -2.566 -29.700 1.00 75.62 194 PHE A O 1
ATOM 1557 N N . ASP A 1 195 ? 24.690 -2.423 -29.747 1.00 73.19 195 ASP A N 1
ATOM 1558 C CA . ASP A 1 195 ? 24.860 -2.244 -28.311 1.00 73.19 195 ASP A CA 1
ATOM 1559 C C . ASP A 1 195 ? 24.349 -0.865 -27.871 1.00 73.19 195 ASP A C 1
ATOM 1561 O O . ASP A 1 195 ? 24.699 0.154 -28.474 1.00 73.19 195 ASP A O 1
ATOM 1565 N N . THR A 1 196 ? 23.534 -0.836 -26.819 1.00 72.31 196 THR A N 1
ATOM 1566 C CA . THR A 1 196 ? 23.076 0.403 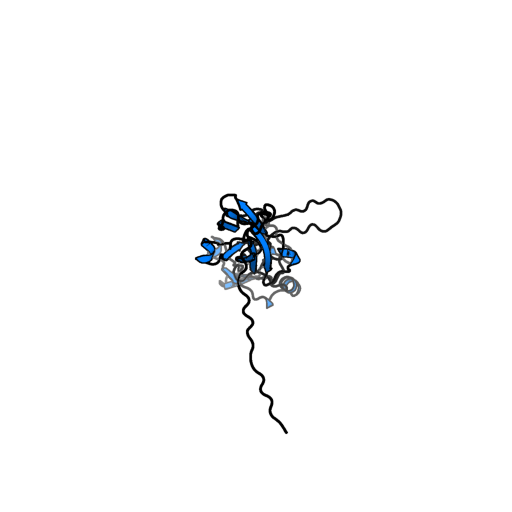-26.196 1.00 72.31 196 THR A CA 1
ATOM 1567 C C . THR A 1 196 ? 23.781 0.601 -24.859 1.00 72.31 196 THR A C 1
ATOM 1569 O O . THR A 1 196 ? 23.989 -0.332 -24.085 1.00 72.31 196 THR A O 1
ATOM 1572 N N . GLN A 1 197 ? 24.166 1.845 -24.584 1.00 72.19 197 GLN A N 1
ATOM 1573 C CA . GLN A 1 197 ? 24.730 2.243 -23.288 1.00 72.19 197 GLN A CA 1
ATOM 1574 C C . GLN A 1 197 ? 23.635 2.574 -22.262 1.00 72.19 197 GLN A C 1
ATOM 1576 O O . GLN A 1 197 ? 23.947 2.945 -21.132 1.00 72.19 197 GLN A O 1
ATOM 1581 N N . LEU A 1 198 ?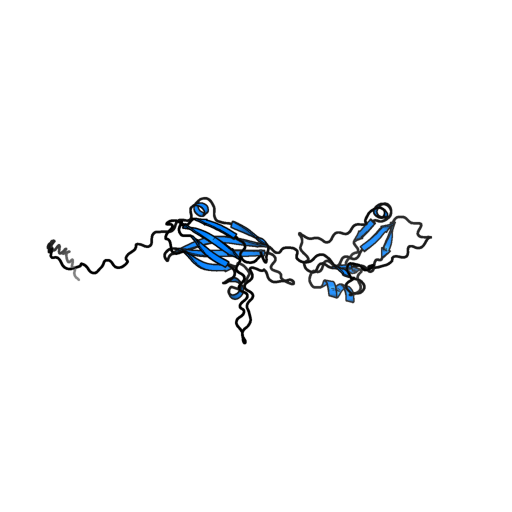 22.363 2.483 -22.666 1.00 74.75 198 LEU A N 1
ATOM 1582 C CA . LEU A 1 198 ? 21.226 2.776 -21.812 1.00 74.75 198 LEU A CA 1
ATOM 1583 C C . LEU A 1 198 ? 20.937 1.610 -20.878 1.00 74.75 198 LEU A C 1
ATOM 1585 O O . LEU A 1 198 ? 20.882 0.446 -21.276 1.00 74.75 198 LEU A O 1
ATOM 1589 N N . LEU A 1 199 ? 20.654 1.969 -19.638 1.00 78.31 199 LEU A N 1
ATOM 1590 C CA . LEU A 1 199 ? 20.219 1.070 -18.591 1.00 78.31 199 LEU A CA 1
ATOM 1591 C C . LEU A 1 199 ? 18.937 1.649 -17.999 1.00 78.31 199 LEU A C 1
ATOM 1593 O O . LEU A 1 199 ? 18.899 2.837 -17.688 1.00 78.31 199 LEU A O 1
ATOM 1597 N N . ALA A 1 200 ? 17.897 0.835 -17.837 1.00 77.88 200 ALA A N 1
ATOM 1598 C CA . ALA A 1 200 ? 16.773 1.215 -16.986 1.00 77.88 200 ALA A CA 1
ATOM 1599 C C . ALA A 1 200 ? 17.008 0.661 -15.583 1.00 77.88 200 ALA A C 1
ATOM 1601 O O . ALA A 1 200 ? 17.411 -0.496 -15.425 1.00 77.88 200 ALA A O 1
ATOM 1602 N N . LEU A 1 201 ? 16.767 1.491 -14.579 1.00 78.12 201 LEU A N 1
ATOM 1603 C CA . LEU A 1 201 ? 16.887 1.135 -13.180 1.00 78.12 201 LEU A CA 1
ATOM 1604 C C . LEU A 1 201 ? 15.605 1.529 -12.468 1.00 78.12 201 LEU A C 1
ATOM 1606 O O . LEU A 1 201 ? 15.262 2.703 -12.405 1.00 78.12 201 LEU A O 1
ATOM 1610 N N . ASP A 1 202 ? 14.921 0.537 -11.918 1.00 75.06 202 ASP A N 1
ATOM 1611 C CA . ASP A 1 202 ? 13.840 0.765 -10.971 1.00 75.06 202 ASP A CA 1
ATOM 1612 C C . ASP A 1 202 ? 14.417 0.710 -9.555 1.00 75.06 202 ASP A C 1
ATOM 1614 O O . ASP A 1 202 ? 15.172 -0.211 -9.220 1.00 75.06 202 ASP A O 1
ATOM 1618 N N . GLN A 1 203 ? 14.110 1.737 -8.765 1.00 69.88 203 GLN A N 1
ATOM 1619 C CA . GLN A 1 203 ? 14.519 1.836 -7.369 1.00 69.88 203 GLN A CA 1
ATOM 1620 C C . GLN A 1 203 ? 13.594 1.020 -6.452 1.00 69.88 203 GLN A C 1
ATOM 1622 O O . GLN A 1 203 ? 13.975 0.754 -5.321 1.00 69.88 203 GLN A O 1
ATOM 1627 N N . GLU A 1 204 ? 12.430 0.568 -6.929 1.00 66.75 204 GLU A N 1
ATOM 1628 C CA . GLU A 1 204 ? 11.493 -0.306 -6.212 1.00 66.75 204 GLU A CA 1
ATOM 1629 C C . GLU A 1 204 ? 11.139 -1.567 -7.024 1.00 66.75 204 GLU A C 1
ATOM 1631 O O . GLU A 1 204 ? 9.977 -1.837 -7.338 1.00 66.75 204 GLU A O 1
ATOM 1636 N N . PRO A 1 205 ? 12.140 -2.403 -7.351 1.00 59.06 205 PRO A N 1
ATOM 1637 C CA . PRO A 1 205 ? 11.930 -3.590 -8.163 1.00 59.06 205 PRO A CA 1
ATOM 1638 C C . PRO A 1 205 ? 11.015 -4.592 -7.443 1.00 59.06 205 PRO A C 1
ATOM 1640 O O . PRO A 1 205 ? 11.369 -5.135 -6.395 1.00 59.06 205 PRO A O 1
ATOM 1643 N N . ALA A 1 206 ? 9.860 -4.905 -8.032 1.00 62.66 206 ALA A N 1
ATOM 1644 C CA . ALA A 1 206 ? 8.956 -5.946 -7.542 1.00 62.66 206 ALA A CA 1
ATOM 1645 C C . ALA A 1 206 ? 8.513 -6.872 -8.680 1.00 62.66 206 ALA A C 1
ATOM 1647 O O . ALA A 1 206 ? 8.364 -6.438 -9.818 1.00 62.66 206 ALA A O 1
ATOM 1648 N N . GLU A 1 207 ? 8.234 -8.145 -8.375 1.00 60.72 207 GLU A N 1
ATOM 1649 C CA . GLU A 1 207 ? 7.768 -9.125 -9.378 1.00 60.72 207 GLU A CA 1
ATOM 1650 C C . GLU A 1 207 ? 6.490 -8.678 -10.112 1.00 60.72 207 GLU A C 1
ATOM 1652 O O . GLU A 1 207 ? 6.268 -9.051 -11.260 1.00 60.72 207 GLU A O 1
ATOM 1657 N N . HIS A 1 208 ? 5.669 -7.848 -9.465 1.00 59.78 208 HIS A N 1
ATOM 1658 C CA . HIS A 1 208 ? 4.419 -7.324 -10.020 1.00 59.78 208 HIS A CA 1
ATOM 1659 C C . HIS A 1 208 ? 4.612 -6.034 -10.841 1.00 59.78 208 HIS A C 1
ATOM 1661 O O . HIS A 1 208 ? 3.680 -5.612 -11.523 1.00 59.78 208 HIS A O 1
ATOM 1667 N N . TYR A 1 209 ? 5.808 -5.432 -10.812 1.00 67.25 209 TYR A N 1
ATOM 1668 C CA . TYR A 1 209 ? 6.178 -4.237 -11.578 1.00 67.25 209 TYR A CA 1
ATOM 1669 C C . TYR A 1 209 ? 7.443 -4.503 -12.417 1.00 67.25 209 TYR A C 1
ATOM 1671 O O . TYR A 1 209 ? 8.492 -3.907 -12.172 1.00 67.25 209 TYR A O 1
ATOM 1679 N N . PRO A 1 210 ? 7.396 -5.435 -13.392 1.00 72.44 210 PRO A N 1
ATOM 1680 C CA . PRO A 1 210 ? 8.550 -5.709 -14.234 1.00 72.44 210 PRO A CA 1
ATOM 1681 C C . PRO A 1 210 ? 8.834 -4.532 -15.173 1.00 72.44 210 PRO A C 1
ATOM 1683 O O . PRO A 1 210 ? 7.924 -3.975 -15.790 1.00 72.44 210 PRO A O 1
ATOM 1686 N N . ILE A 1 211 ? 10.115 -4.207 -15.351 1.00 73.94 211 ILE A N 1
ATOM 1687 C CA . ILE A 1 211 ? 10.540 -3.264 -16.386 1.00 73.94 211 ILE A CA 1
ATOM 1688 C C . ILE A 1 211 ? 10.413 -3.955 -17.746 1.00 73.94 211 ILE A C 1
ATOM 1690 O O . ILE A 1 211 ? 11.063 -4.970 -18.007 1.00 73.94 211 ILE A O 1
ATOM 1694 N N . THR A 1 212 ? 9.599 -3.386 -18.631 1.00 78.81 212 THR A N 1
ATOM 1695 C CA . THR A 1 212 ? 9.467 -3.832 -20.021 1.00 78.81 212 THR A CA 1
ATOM 1696 C C . THR A 1 212 ? 9.929 -2.748 -20.977 1.00 78.81 212 THR A C 1
ATOM 1698 O O . THR A 1 212 ? 9.710 -1.564 -20.732 1.00 78.81 212 THR A O 1
ATOM 1701 N N . PHE A 1 213 ? 10.515 -3.161 -22.095 1.00 79.56 213 PHE A N 1
ATOM 1702 C CA . PHE A 1 213 ? 11.042 -2.262 -23.112 1.00 79.56 213 PHE A CA 1
ATOM 1703 C C . PHE A 1 213 ? 10.271 -2.429 -24.416 1.00 79.56 213 PHE A C 1
ATOM 1705 O O . PHE A 1 213 ? 9.941 -3.548 -24.812 1.00 79.56 213 PHE A O 1
ATOM 1712 N N . SER A 1 214 ? 10.041 -1.325 -25.118 1.00 83.88 214 SER A N 1
ATOM 1713 C CA . SER A 1 214 ? 9.437 -1.327 -26.448 1.00 83.88 214 SER A CA 1
ATOM 1714 C C . SER A 1 214 ? 9.987 -0.189 -27.299 1.00 83.88 214 SER A C 1
ATOM 1716 O O . SER A 1 214 ? 10.402 0.840 -26.774 1.00 83.88 214 SER A O 1
ATOM 1718 N N . VAL A 1 215 ? 9.973 -0.375 -28.620 1.00 85.12 215 VAL A N 1
ATOM 1719 C CA . VAL A 1 215 ? 10.235 0.705 -29.577 1.00 85.12 215 VAL A CA 1
ATOM 1720 C C . VAL A 1 215 ? 8.903 1.336 -29.947 1.00 85.12 215 VAL A C 1
ATOM 1722 O O . VAL A 1 215 ? 7.959 0.620 -30.288 1.00 85.12 215 VAL A O 1
ATOM 1725 N N . ASP A 1 216 ? 8.834 2.661 -29.926 1.00 86.25 216 ASP A N 1
ATOM 1726 C CA . ASP A 1 216 ? 7.624 3.364 -30.332 1.00 86.25 216 ASP A CA 1
ATOM 1727 C C . ASP A 1 216 ? 7.453 3.391 -31.864 1.00 86.25 216 ASP A C 1
ATOM 1729 O O . ASP A 1 216 ? 8.428 3.389 -32.633 1.00 86.25 216 ASP A O 1
ATOM 1733 N N . PRO A 1 217 ? 6.206 3.428 -32.363 1.00 88.25 217 PRO A N 1
ATOM 1734 C CA . PRO A 1 217 ? 5.938 3.691 -33.770 1.00 88.25 217 PRO A CA 1
ATOM 1735 C C . PRO A 1 217 ? 6.516 5.046 -34.230 1.00 88.25 217 PRO A C 1
ATOM 1737 O O . PRO A 1 217 ? 6.468 6.018 -33.481 1.00 88.25 217 PRO A O 1
ATOM 1740 N N . PRO A 1 218 ? 7.012 5.159 -35.479 1.00 88.62 218 PRO A N 1
ATOM 1741 C CA . PRO A 1 218 ? 6.985 4.146 -36.538 1.00 88.62 218 PRO A CA 1
ATOM 1742 C C . PRO A 1 218 ? 8.214 3.222 -36.552 1.00 88.62 218 PRO A C 1
ATOM 1744 O O . PRO A 1 218 ? 8.308 2.354 -37.422 1.00 88.62 218 PRO A O 1
ATOM 1747 N N . LEU A 1 219 ? 9.170 3.432 -35.643 1.00 84.94 219 LEU A N 1
ATOM 1748 C CA . LEU A 1 219 ? 10.462 2.745 -35.644 1.00 84.94 219 LEU A CA 1
ATOM 1749 C C . LEU A 1 219 ? 10.344 1.266 -35.272 1.00 84.94 219 LEU A C 1
ATOM 1751 O O . LEU A 1 219 ? 11.145 0.463 -35.738 1.00 84.94 219 LEU A O 1
ATOM 1755 N N . ASN A 1 220 ? 9.292 0.887 -34.549 1.00 84.06 220 ASN A N 1
ATOM 1756 C CA . ASN A 1 220 ? 8.962 -0.501 -34.218 1.00 84.06 220 ASN A CA 1
ATOM 1757 C C . ASN A 1 220 ? 8.786 -1.448 -35.422 1.00 84.06 220 ASN A C 1
ATOM 1759 O O . ASN A 1 220 ? 8.735 -2.661 -35.246 1.00 84.06 220 ASN A O 1
ATOM 1763 N N . LYS A 1 221 ? 8.676 -0.914 -36.647 1.00 83.94 221 LYS A N 1
ATOM 1764 C CA . LYS A 1 221 ? 8.652 -1.703 -37.891 1.00 83.94 221 LYS A CA 1
ATOM 1765 C C . LYS A 1 221 ? 10.033 -2.162 -38.348 1.00 83.94 221 LYS A C 1
ATOM 1767 O O . LYS A 1 221 ? 10.124 -3.107 -39.124 1.00 83.94 221 LYS A O 1
ATOM 1772 N N . TYR A 1 222 ? 11.068 -1.439 -37.936 1.00 82.88 222 TYR A N 1
ATOM 1773 C CA . TYR A 1 222 ? 12.450 -1.643 -38.364 1.00 82.88 222 TYR A CA 1
ATOM 1774 C C . TYR A 1 222 ? 13.350 -2.052 -37.215 1.00 82.88 222 TYR A C 1
ATOM 1776 O O . TYR A 1 222 ? 14.471 -2.453 -37.464 1.00 82.88 222 TYR A O 1
ATOM 1784 N N . PHE A 1 223 ? 12.895 -1.879 -35.976 1.00 82.81 223 PHE A N 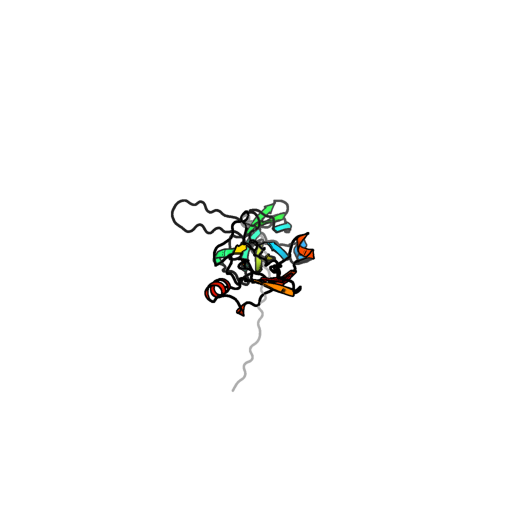1
ATOM 1785 C CA . PHE A 1 223 ? 13.703 -2.140 -34.808 1.00 82.81 223 PHE A CA 1
ATOM 1786 C C . PHE A 1 223 ? 12.920 -2.918 -33.764 1.00 82.81 223 PHE A C 1
ATOM 1788 O O . PHE A 1 223 ? 11.765 -2.605 -33.469 1.00 82.81 223 PHE A O 1
ATOM 1795 N N . SER A 1 224 ? 13.586 -3.899 -33.170 1.00 82.44 224 SER A N 1
ATOM 1796 C CA . SER A 1 224 ? 13.121 -4.613 -31.985 1.00 82.44 224 SER A CA 1
ATOM 1797 C C . SER A 1 224 ? 14.167 -4.547 -30.875 1.00 82.44 224 SER A C 1
ATOM 1799 O O . SER A 1 224 ? 15.321 -4.185 -31.112 1.00 82.44 224 SER A O 1
ATOM 1801 N N . ILE A 1 225 ? 13.738 -4.834 -29.648 1.00 80.44 225 ILE A N 1
ATOM 1802 C CA . ILE A 1 225 ? 14.594 -4.799 -28.464 1.00 80.44 225 ILE A CA 1
ATOM 1803 C C . ILE A 1 225 ? 14.896 -6.233 -28.055 1.00 80.44 225 ILE A C 1
ATOM 1805 O O . ILE A 1 225 ? 13.978 -7.000 -27.766 1.00 80.44 225 ILE A O 1
ATOM 1809 N N . GLU A 1 226 ? 16.178 -6.577 -27.992 1.00 77.31 226 GLU A N 1
ATOM 1810 C CA . GLU A 1 226 ? 16.635 -7.832 -27.401 1.00 77.31 226 GLU A CA 1
ATOM 1811 C C . GLU A 1 226 ? 17.240 -7.581 -26.024 1.00 77.31 226 GLU A C 1
ATOM 1813 O O . GLU A 1 226 ? 18.125 -6.740 -25.863 1.00 77.31 226 GLU A O 1
ATOM 1818 N N . LEU A 1 227 ? 16.770 -8.322 -25.020 1.00 68.56 227 LEU A N 1
ATOM 1819 C CA . LEU A 1 227 ? 17.290 -8.237 -23.659 1.00 68.56 227 LEU A CA 1
ATOM 1820 C C . LEU A 1 227 ? 18.690 -8.857 -23.598 1.00 68.56 227 LEU A C 1
ATOM 1822 O O . LEU A 1 227 ? 18.880 -10.046 -23.849 1.00 68.56 227 LEU A O 1
ATOM 1826 N N . GLY A 1 228 ? 19.674 -8.042 -23.234 1.00 64.25 228 GLY A N 1
ATOM 1827 C CA . GLY A 1 228 ? 21.039 -8.476 -22.995 1.00 64.25 228 GLY A CA 1
ATOM 1828 C C . GLY A 1 228 ? 21.178 -9.229 -21.677 1.00 64.25 228 GLY A C 1
ATOM 1829 O O . GLY A 1 228 ? 20.523 -8.925 -20.678 1.00 64.25 228 GLY A O 1
ATOM 1830 N N . ASN A 1 229 ? 22.060 -10.226 -21.664 1.00 61.19 229 ASN A N 1
ATOM 1831 C CA . ASN A 1 229 ? 22.325 -11.018 -20.470 1.00 61.19 229 ASN A CA 1
ATOM 1832 C C . ASN A 1 229 ? 23.158 -10.199 -19.464 1.00 61.19 229 ASN A C 1
ATOM 1834 O O . ASN A 1 229 ? 24.171 -9.614 -19.837 1.00 61.19 229 ASN A O 1
ATOM 1838 N N . ARG A 1 230 ? 22.790 -10.175 -18.175 1.00 57.34 230 ARG A N 1
ATOM 1839 C CA . ARG A 1 230 ? 23.484 -9.371 -17.139 1.00 57.34 230 ARG A CA 1
ATOM 1840 C C . ARG A 1 230 ? 24.996 -9.603 -17.076 1.00 57.34 230 ARG A C 1
ATOM 1842 O O . ARG A 1 230 ? 25.749 -8.697 -16.726 1.00 57.34 230 ARG A O 1
ATOM 1849 N N . SER A 1 231 ? 25.447 -10.804 -17.429 1.00 53.91 231 SER A N 1
ATOM 1850 C CA . SER A 1 231 ? 26.861 -11.184 -17.449 1.00 53.91 231 SER A CA 1
ATOM 1851 C C . SER A 1 231 ? 27.712 -10.410 -18.464 1.00 53.91 231 SER A C 1
ATOM 1853 O O . SER A 1 231 ? 28.934 -10.480 -18.383 1.00 53.91 231 SER A O 1
ATOM 1855 N N . SER A 1 232 ? 27.108 -9.675 -19.407 1.00 55.12 232 SER A N 1
ATOM 1856 C CA . SER A 1 232 ? 27.829 -8.863 -20.399 1.00 55.12 232 SER A CA 1
ATOM 1857 C C . SER A 1 232 ? 28.064 -7.406 -19.978 1.00 55.12 232 SER A C 1
ATOM 1859 O O . SER A 1 232 ? 28.552 -6.617 -20.786 1.00 55.12 232 SER A O 1
ATOM 1861 N N . LEU A 1 233 ? 27.685 -7.015 -18.757 1.00 57.16 233 LEU A N 1
ATOM 1862 C CA . LEU A 1 233 ? 27.891 -5.654 -18.252 1.00 57.16 233 LEU A CA 1
ATOM 1863 C C . LEU A 1 233 ? 29.302 -5.466 -17.662 1.00 57.16 233 LEU A C 1
ATOM 1865 O O . LEU A 1 233 ? 29.813 -6.390 -17.025 1.00 57.16 233 LEU A O 1
ATOM 1869 N N . PRO A 1 234 ? 29.927 -4.283 -17.806 1.00 56.38 234 PRO A N 1
ATOM 1870 C CA . PRO A 1 234 ? 31.157 -3.926 -17.100 1.00 56.38 234 PRO A CA 1
ATOM 1871 C C . PRO A 1 234 ? 31.015 -4.082 -15.576 1.00 56.38 234 PRO A C 1
ATOM 1873 O O . PRO A 1 234 ? 29.978 -3.757 -15.000 1.00 56.38 234 PRO A O 1
ATOM 1876 N N . ILE A 1 235 ? 32.083 -4.512 -14.893 1.00 51.66 235 ILE A N 1
ATOM 1877 C CA . ILE A 1 235 ? 32.102 -4.789 -13.436 1.00 51.66 235 ILE A CA 1
ATOM 1878 C C . ILE A 1 235 ? 31.599 -3.597 -12.595 1.00 51.66 235 ILE A C 1
ATOM 1880 O O . ILE A 1 235 ? 30.962 -3.786 -11.558 1.00 51.66 235 ILE A O 1
ATOM 1884 N N . ASN A 1 236 ? 31.850 -2.366 -13.045 1.00 51.22 236 ASN A N 1
ATOM 1885 C CA . ASN A 1 236 ? 31.414 -1.152 -12.351 1.00 51.22 236 ASN A CA 1
ATOM 1886 C C . ASN A 1 236 ? 29.890 -0.947 -12.410 1.00 51.22 236 ASN A C 1
ATOM 1888 O O . ASN A 1 236 ? 29.312 -0.445 -11.452 1.00 51.22 236 ASN A O 1
ATOM 1892 N N . GLU A 1 237 ? 29.234 -1.390 -13.483 1.00 51.94 237 GLU A N 1
ATOM 1893 C CA . GLU A 1 237 ? 27.778 -1.305 -13.661 1.00 51.94 237 GLU A CA 1
ATOM 1894 C C . GLU A 1 237 ? 27.067 -2.494 -13.002 1.00 51.94 237 GLU A C 1
ATOM 1896 O O . GLU A 1 237 ? 25.978 -2.347 -12.452 1.00 51.94 237 GLU A O 1
ATOM 1901 N N . GLN A 1 238 ? 27.732 -3.654 -12.923 1.00 49.91 238 GLN A N 1
ATOM 1902 C CA . GLN A 1 238 ? 27.249 -4.798 -12.141 1.00 49.91 238 GLN A CA 1
ATOM 1903 C C . GLN A 1 238 ? 27.106 -4.469 -10.644 1.00 49.91 238 GLN A C 1
ATOM 1905 O O . GLN A 1 238 ? 26.204 -4.987 -9.988 1.00 49.91 238 GLN A O 1
ATOM 1910 N N . ARG A 1 239 ? 27.953 -3.580 -10.100 1.00 46.56 239 ARG A N 1
ATOM 1911 C CA . ARG A 1 239 ? 27.877 -3.128 -8.697 1.00 46.56 239 ARG A CA 1
ATOM 1912 C C . ARG A 1 239 ? 26.656 -2.253 -8.399 1.00 46.56 239 ARG A C 1
ATOM 1914 O O . ARG A 1 239 ? 26.153 -2.305 -7.283 1.00 46.56 239 ARG A O 1
ATOM 1921 N N . ILE A 1 240 ? 26.142 -1.515 -9.386 1.00 50.22 240 ILE A N 1
ATOM 1922 C CA . ILE A 1 240 ? 24.903 -0.722 -9.258 1.00 50.22 240 ILE A CA 1
ATOM 1923 C C . ILE A 1 240 ? 23.672 -1.654 -9.179 1.00 50.22 240 ILE A C 1
ATOM 1925 O O . ILE A 1 240 ? 22.662 -1.322 -8.560 1.00 50.22 240 ILE A O 1
ATOM 1929 N N . GLY A 1 241 ? 23.780 -2.865 -9.739 1.00 44.72 241 GLY A N 1
ATOM 1930 C CA . GLY A 1 241 ? 22.762 -3.919 -9.695 1.00 44.72 241 GLY A CA 1
ATOM 1931 C C . GLY A 1 241 ? 22.786 -4.833 -8.459 1.00 44.72 241 GLY A C 1
ATOM 1932 O O . GLY A 1 241 ? 21.964 -5.744 -8.379 1.00 44.72 241 GLY A O 1
ATOM 1933 N N . MET A 1 242 ? 23.705 -4.636 -7.502 1.00 40.12 242 MET A N 1
ATOM 1934 C CA . MET A 1 242 ? 23.917 -5.581 -6.388 1.00 40.12 242 MET A CA 1
ATOM 1935 C C . MET A 1 242 ? 22.815 -5.595 -5.315 1.00 40.12 242 MET A C 1
ATOM 1937 O O . MET A 1 242 ? 22.814 -6.499 -4.487 1.00 40.12 242 MET A O 1
ATOM 1941 N N . ASN A 1 243 ? 21.851 -4.670 -5.360 1.00 41.00 243 ASN A N 1
ATOM 1942 C CA . ASN A 1 243 ? 20.774 -4.577 -4.366 1.00 41.00 243 ASN A CA 1
ATOM 1943 C C . ASN A 1 243 ? 19.385 -5.007 -4.877 1.00 41.00 243 ASN A C 1
ATOM 1945 O O . ASN A 1 243 ? 18.396 -4.591 -4.302 1.00 41.00 243 ASN A O 1
ATOM 1949 N N . ASN A 1 244 ? 19.295 -5.872 -5.896 1.00 42.91 244 ASN A N 1
ATOM 1950 C CA . ASN A 1 244 ? 18.049 -6.291 -6.580 1.00 42.91 244 ASN A CA 1
ATOM 1951 C C . ASN A 1 244 ? 17.517 -5.327 -7.651 1.00 42.91 244 ASN A C 1
ATOM 1953 O O . ASN A 1 244 ? 16.442 -5.560 -8.192 1.00 42.91 244 ASN A O 1
ATOM 1957 N N . ASN A 1 245 ? 18.284 -4.313 -8.053 1.00 46.09 245 ASN A N 1
ATOM 1958 C CA . ASN A 1 245 ? 17.897 -3.449 -9.170 1.00 46.09 245 ASN A CA 1
ATOM 1959 C C . ASN A 1 245 ? 17.863 -4.265 -10.473 1.00 46.09 245 ASN A C 1
ATOM 1961 O O . ASN A 1 245 ? 18.845 -4.934 -10.819 1.00 46.09 245 ASN A O 1
ATOM 1965 N N . TYR A 1 246 ? 16.743 -4.224 -11.201 1.00 51.06 246 TYR A N 1
ATOM 1966 C CA . TYR A 1 246 ? 16.583 -4.843 -12.519 1.00 51.06 246 TYR A CA 1
ATOM 1967 C C . TYR A 1 246 ? 17.384 -4.086 -13.577 1.00 51.06 246 TYR A C 1
ATOM 1969 O O . TYR A 1 246 ? 16.841 -3.347 -14.382 1.00 51.06 246 TYR A O 1
ATOM 1977 N N . LEU A 1 247 ? 18.706 -4.267 -13.571 1.00 49.19 247 LEU A N 1
ATOM 1978 C CA . LEU A 1 247 ? 19.560 -3.716 -14.611 1.00 49.19 247 LEU A CA 1
ATOM 1979 C C . LEU A 1 247 ? 19.384 -4.542 -15.889 1.00 49.19 247 LEU A C 1
ATOM 1981 O O . LEU A 1 247 ? 19.810 -5.703 -15.945 1.00 49.19 247 LEU A O 1
ATOM 1985 N N . HIS A 1 248 ? 18.738 -3.950 -16.890 1.00 54.41 248 HIS A N 1
ATOM 1986 C CA . HIS A 1 248 ? 18.548 -4.552 -18.204 1.00 54.41 248 HIS A CA 1
ATOM 1987 C C . HIS A 1 248 ? 19.356 -3.777 -19.237 1.00 54.41 248 HIS A C 1
ATOM 1989 O O . HIS A 1 248 ? 19.104 -2.603 -19.497 1.00 54.41 248 HIS A O 1
ATOM 1995 N N . LYS A 1 249 ? 20.334 -4.467 -19.822 1.00 56.16 249 LYS A N 1
ATOM 1996 C CA . LYS A 1 249 ? 20.983 -4.044 -21.058 1.00 56.16 249 LYS A CA 1
ATOM 1997 C C . LYS A 1 249 ? 20.091 -4.461 -22.214 1.00 56.16 249 LYS A C 1
ATOM 1999 O O . LYS A 1 249 ? 19.465 -5.518 -22.133 1.00 56.16 249 LYS A O 1
ATOM 2004 N N . TYR A 1 250 ? 20.062 -3.694 -23.290 1.00 59.50 250 TYR A N 1
ATOM 2005 C CA . TYR A 1 250 ? 19.356 -4.123 -24.483 1.00 59.50 250 TYR A CA 1
ATOM 2006 C C . TYR A 1 250 ? 20.130 -3.841 -25.757 1.00 59.50 250 TYR A C 1
ATOM 2008 O O . TYR A 1 250 ? 21.007 -2.976 -25.803 1.00 59.50 250 TYR A O 1
ATOM 2016 N N . TYR A 1 251 ? 19.773 -4.598 -26.784 1.00 55.97 251 TYR A N 1
ATOM 2017 C CA . TYR A 1 251 ? 20.270 -4.441 -28.133 1.00 55.97 251 TYR A CA 1
ATOM 2018 C C . TYR A 1 251 ? 19.137 -3.978 -29.031 1.00 55.97 251 TYR A C 1
ATOM 2020 O O . TYR A 1 251 ? 18.012 -4.472 -28.933 1.00 55.97 251 TYR A O 1
ATOM 2028 N N . LEU A 1 252 ? 19.444 -3.037 -29.915 1.00 55.00 252 LEU A N 1
ATOM 2029 C CA . LEU A 1 252 ? 18.556 -2.712 -31.017 1.00 55.00 252 LEU A CA 1
ATOM 2030 C C . LEU A 1 252 ? 18.810 -3.736 -32.124 1.00 55.00 252 LEU A C 1
ATOM 2032 O O . LEU A 1 252 ? 19.945 -3.866 -32.578 1.00 55.00 252 LEU A O 1
ATOM 2036 N N . ASN A 1 253 ? 17.784 -4.467 -32.534 1.00 55.66 253 ASN A N 1
ATOM 2037 C CA . ASN A 1 253 ? 17.853 -5.406 -33.647 1.00 55.66 253 ASN A CA 1
ATOM 2038 C C . ASN A 1 253 ? 17.144 -4.789 -34.862 1.00 55.66 253 ASN A C 1
ATOM 2040 O O . ASN A 1 253 ? 15.961 -4.463 -34.748 1.00 55.66 253 ASN A O 1
ATOM 2044 N N . TYR A 1 254 ? 17.883 -4.586 -35.961 1.00 54.75 254 TYR A N 1
ATOM 2045 C CA . TYR A 1 254 ? 17.407 -4.032 -37.242 1.00 54.75 254 TYR A CA 1
ATOM 2046 C C . TYR A 1 254 ? 16.915 -5.111 -38.207 1.00 54.75 254 TYR A C 1
ATOM 2048 O O . TYR A 1 254 ? 17.683 -6.078 -38.409 1.00 54.75 254 TYR A O 1
#

Organism: Meloidogyne incognita (NCBI:txid6306)

Sequence (254 aa):
MPCFIYFIHFLIFPSLSYADEEGLLTRQNYQTERVCHFPESEERPFFIDIPSGPPPRSILLDTVVEPPDAKLEIANVRSNNLAQEQIHDWLSLEKRPNGQFLLFSNDIISQTSSTTTSVNSSLKLPAYPSSINESLLYVTVRCNGRLYPLLTVRLLTHNLHAPEWWIHGIRVADDSVAGEISIPKNSKTFGSLFDTQLLALDQEPAEHYPITFSVDPPLNKYFSIELGNRSSLPINEQRIGMNNNYLHKYYLNY

Foldseek 3Di:
DDDDDDDDDDDDDDDDDDDDD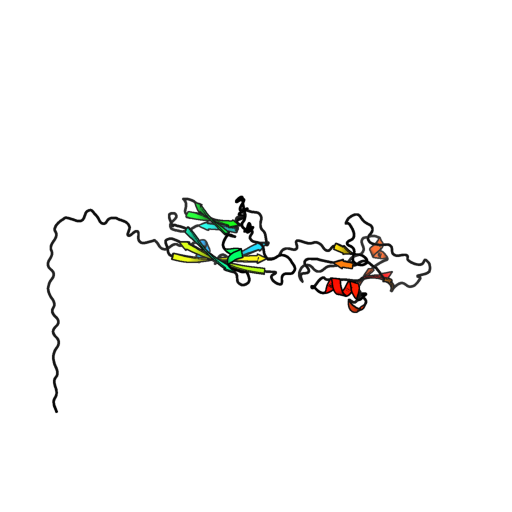DDPPPPPDPPVLDDKDFPVCVVPAAEEEDEFQDPAFAWGDKGFMPPLPKDKFWPAKDKPPDDRVQAGQQWGKDRDSNRIITIGGHFDQPPDPDDDDRNRNTRHDDDPPDPDQKMWIFIWMQISNDIDRHHIYIYGYDQPWDWFKDAPRHTDDPPDDSDDFDDPPPPPDQFDWTWDRIWTWRRDDDPVDDDDDADDPPCNVPWDKDWDDLVPDDPVVVVVPPSVIPTTTITIGD

pLDDT: mean 72.51, std 20.54, range [28.25, 96.56]

Secondary structure (DSSP, 8-state):
---------------------------S-----PPPB-HHHHHS-EEEEEESSPPTT-EEEEEE-BSTT--EEEEEEEESSS-HHHHTTSEEEEE-TTSEEEEEE-EE-----SSS----EE--PPPSS-S-SEEEEEEEEEETTEEEEEEEEEEE-------EEEETTEEPPTTS--------TT---TTPEEE--EEEE-SS-BTTB-----PPTTGGGT-EEEEPPGGGS-HHHHTTTTTS---B-EEEE-